Protein AF-A0A6N9HIJ4-F1 (afdb_monomer_lite)

Secondary structure (DSSP, 8-state):
----------PPPHHHHHHHHHHHHHHHHHHHHHHHHHHHHHHTT--HHHHHHHHTT-HHHHHHHHHHHHHH-TT-HHHHHHHHHHHHH-S--TT-HHHHHHHHHHHHHHTSSS---HHHHHHHHHSSSSTTTTTHHHHHHHHHHS-GGG--HHHHHHHHHHHHHHHSS------SS--HHHHHHHHHHHS-HHHHHHHHHHHHHHHHHHHHTT-

Foldseek 3Di:
DDDDDDPPPDDPPPVVVVVVVVVVVVVVVVLVVLVVVCLVCVVVPNLPSLVVCLVVLNLVSLQSQLQSCLVVPVVCLVSSVVSLVSSLVRPPPPPDSPVSVVVVLLCLLVVRSHPNDLVVSLVVQCPDPDRCVLNLLSNLCCLPPNDPVSPDLLSSLLSQLLCCLQPVHNDQRDDPPDGSVRSVVVSVVVDDPVSNVVSNVVSNVVNVVCVVVVD

Sequence (215 aa):
MSQNGGRSTKRPGILRIILEEVRDAFRRNRRANRLAKARDRLEVGDLAPMLELARLSVGEAWLALADYYAAQQPQNPALATQAYHSALQCHDWVERPARAYEEYDRRRFLGIGATQDMQALATEWKSGHLPGNRRETQLAWIHTCGPADLRDPKEAWWWIALAEARWGQCEDVALPSFSAAELREYLVRSVQDEDRLNLHDKAKAYAYAEFASGK

pLDDT: mean 81.92, std 13.63, range [38.16, 97.5]

Organism: NCBI:txid2692179

Radius of gyration: 23.53 Å; chains: 1; bounding box: 68×27×79 Å

Structure (mmCIF, N/CA/C/O backbone):
data_AF-A0A6N9HIJ4-F1
#
_entry.id   AF-A0A6N9HIJ4-F1
#
loop_
_atom_site.group_PDB
_atom_site.id
_atom_site.type_symbol
_atom_site.label_atom_id
_atom_site.label_alt_id
_atom_site.label_comp_id
_atom_site.label_asym_id
_atom_site.label_entity_id
_atom_site.label_seq_id
_atom_site.pdbx_PDB_ins_code
_atom_site.Cartn_x
_atom_site.Cartn_y
_atom_site.Cartn_z
_atom_site.occupancy
_atom_site.B_iso_or_equiv
_atom_site.auth_seq_id
_atom_site.auth_comp_id
_atom_site.auth_asym_id
_atom_site.auth_atom_id
_atom_site.pdbx_PDB_model_num
ATOM 1 N N . MET A 1 1 ? 44.664 7.758 53.009 1.00 39.44 1 MET A N 1
ATOM 2 C CA . MET A 1 1 ? 45.033 7.123 51.724 1.00 39.44 1 MET A CA 1
ATOM 3 C C . MET A 1 1 ? 43.853 6.284 51.253 1.00 39.44 1 MET A C 1
ATOM 5 O O . MET A 1 1 ? 43.166 5.710 52.085 1.00 39.44 1 MET A O 1
ATOM 9 N N . SER A 1 2 ? 43.576 6.361 49.954 1.00 39.41 2 SER A N 1
ATOM 10 C CA . SER A 1 2 ? 42.316 6.111 49.241 1.00 39.41 2 SER A CA 1
ATOM 11 C C . SER A 1 2 ? 41.477 4.881 49.609 1.00 39.41 2 SER A C 1
ATOM 13 O O . SER A 1 2 ? 41.943 3.750 49.528 1.00 39.41 2 SER A O 1
ATOM 15 N N . GLN A 1 3 ? 40.179 5.125 49.820 1.00 44.12 3 GLN A N 1
ATOM 16 C CA . GLN A 1 3 ? 39.107 4.242 49.360 1.00 44.12 3 GLN A CA 1
ATOM 17 C C . GLN A 1 3 ? 38.677 4.703 47.959 1.00 44.12 3 GLN A C 1
ATOM 19 O O . GLN A 1 3 ? 38.408 5.883 47.764 1.00 44.12 3 GLN A O 1
ATOM 24 N N . ASN A 1 4 ? 38.636 3.788 46.994 1.00 42.56 4 ASN A N 1
ATOM 25 C CA . ASN A 1 4 ? 37.829 3.844 45.768 1.00 42.56 4 ASN A CA 1
ATOM 26 C C . ASN A 1 4 ? 38.001 2.466 45.114 1.00 42.56 4 ASN A C 1
ATOM 28 O O . ASN A 1 4 ? 39.118 2.047 44.848 1.00 42.56 4 ASN A O 1
ATOM 32 N N . GLY A 1 5 ? 36.981 1.647 44.899 1.00 38.84 5 GLY A N 1
ATOM 33 C CA . GLY A 1 5 ? 35.614 1.984 44.522 1.00 38.84 5 GLY A CA 1
ATOM 34 C C . GLY A 1 5 ? 35.309 1.177 43.263 1.00 38.84 5 GLY A C 1
ATOM 35 O O . GLY A 1 5 ? 35.124 1.738 42.188 1.00 38.84 5 GLY A O 1
ATOM 36 N N . GLY A 1 6 ? 35.366 -0.154 43.378 1.00 38.16 6 GLY A N 1
ATOM 37 C CA . GLY A 1 6 ? 35.075 -1.066 42.278 1.00 38.16 6 GLY A CA 1
ATOM 38 C C . GLY A 1 6 ? 33.609 -0.942 41.877 1.00 38.16 6 GLY A C 1
ATOM 39 O O . GLY A 1 6 ? 32.723 -1.429 42.579 1.00 38.16 6 GLY A O 1
ATOM 40 N N . ARG A 1 7 ? 33.340 -0.285 40.745 1.00 44.34 7 ARG A N 1
ATOM 41 C CA . ARG A 1 7 ? 32.026 -0.317 40.096 1.00 44.34 7 ARG A CA 1
ATOM 42 C C . ARG A 1 7 ? 31.757 -1.742 39.613 1.00 44.34 7 ARG A C 1
ATOM 44 O O . ARG A 1 7 ? 32.187 -2.140 38.538 1.00 44.34 7 ARG A O 1
ATOM 51 N N . SER A 1 8 ? 31.031 -2.499 40.430 1.00 42.12 8 SER A N 1
ATOM 52 C CA . SER A 1 8 ? 30.411 -3.762 40.041 1.00 42.12 8 SER A CA 1
ATOM 53 C C . SER A 1 8 ? 29.330 -3.478 38.994 1.00 42.12 8 SER A C 1
ATOM 55 O O . SER A 1 8 ? 28.233 -3.018 39.312 1.00 42.12 8 SER A O 1
ATOM 57 N N . THR A 1 9 ? 29.641 -3.740 37.728 1.00 46.94 9 THR A N 1
ATOM 58 C CA . THR A 1 9 ? 28.660 -3.858 36.648 1.00 46.94 9 THR A CA 1
ATOM 59 C C . THR A 1 9 ? 27.883 -5.160 36.848 1.00 46.94 9 THR A C 1
ATOM 61 O O . THR A 1 9 ? 28.191 -6.202 36.273 1.00 46.94 9 THR A O 1
ATOM 64 N N . LYS A 1 10 ? 26.878 -5.127 37.732 1.00 51.41 10 LYS A N 1
ATOM 65 C CA . LYS A 1 10 ? 25.961 -6.255 37.935 1.00 51.41 10 LYS A CA 1
ATOM 66 C C . LYS A 1 10 ? 25.194 -6.515 36.637 1.00 51.41 10 LYS A C 1
ATOM 68 O O . LYS A 1 10 ? 24.238 -5.808 36.327 1.00 51.41 10 LYS A O 1
ATOM 73 N N . ARG A 1 11 ? 25.608 -7.545 35.891 1.00 52.38 11 ARG A N 1
ATOM 74 C CA . ARG A 1 11 ? 24.778 -8.163 34.850 1.00 52.38 11 ARG A CA 1
ATOM 75 C C . ARG A 1 11 ? 23.435 -8.548 35.490 1.00 52.38 11 ARG A C 1
ATOM 77 O O . ARG A 1 11 ? 23.457 -9.134 36.577 1.00 52.38 11 ARG A O 1
ATOM 84 N N . PRO A 1 12 ? 22.281 -8.208 34.892 1.00 57.22 12 PRO A N 1
ATOM 85 C CA . PRO A 1 12 ? 20.999 -8.655 35.418 1.00 57.22 12 PRO A CA 1
ATOM 86 C C . PRO A 1 12 ? 21.005 -10.187 35.460 1.00 57.22 12 PRO A C 1
ATOM 88 O O . PRO A 1 12 ? 21.300 -10.841 34.463 1.00 57.22 12 PRO A O 1
ATOM 91 N N . GLY A 1 13 ? 20.771 -10.760 36.644 1.00 70.25 13 GLY A N 1
ATOM 92 C CA . GLY A 1 13 ? 20.740 -12.211 36.815 1.00 70.25 13 GLY A CA 1
ATOM 93 C C . GLY A 1 13 ? 19.649 -12.829 35.942 1.00 70.25 13 GLY A C 1
ATOM 94 O O . GLY A 1 13 ? 18.600 -12.220 35.759 1.00 70.25 13 GLY A O 1
ATOM 95 N N . ILE A 1 14 ? 19.884 -14.039 35.432 1.00 73.44 14 ILE A N 1
ATOM 96 C CA . ILE A 1 14 ? 18.983 -14.786 34.528 1.00 73.44 14 ILE A CA 1
ATOM 97 C C . ILE A 1 14 ? 17.521 -14.790 35.020 1.00 73.44 14 ILE A C 1
ATOM 99 O O . ILE A 1 14 ? 16.600 -14.607 34.232 1.00 73.44 14 ILE A O 1
ATOM 103 N N . LEU A 1 15 ? 17.302 -14.879 36.335 1.00 70.00 15 LEU A N 1
ATOM 104 C CA . LEU A 1 15 ? 15.981 -14.771 36.971 1.00 70.00 15 LEU A CA 1
ATOM 105 C C . LEU A 1 15 ? 15.246 -13.451 36.682 1.00 70.00 15 LEU A C 1
ATOM 107 O O . LEU A 1 15 ? 14.030 -13.452 36.532 1.00 70.00 15 LEU A O 1
ATOM 111 N N . ARG A 1 16 ? 15.960 -12.324 36.594 1.00 74.31 16 ARG A N 1
ATOM 112 C CA . ARG A 1 16 ? 15.372 -11.018 36.270 1.00 74.31 16 ARG A CA 1
ATOM 113 C C . ARG A 1 16 ? 14.930 -10.950 34.807 1.00 74.31 16 ARG A C 1
ATOM 115 O O . ARG A 1 16 ? 13.853 -10.428 34.554 1.00 74.31 16 ARG A O 1
ATOM 122 N N . ILE A 1 17 ? 15.720 -11.511 33.890 1.00 75.50 17 ILE A N 1
ATOM 123 C CA . ILE A 1 17 ? 15.380 -11.589 32.460 1.00 75.50 17 ILE A CA 1
ATOM 124 C C . ILE A 1 17 ? 14.111 -12.433 32.280 1.00 75.50 17 ILE A C 1
ATOM 126 O O . ILE A 1 17 ? 13.139 -11.964 31.699 1.00 75.50 17 ILE A O 1
ATOM 130 N N . ILE A 1 18 ? 14.068 -13.622 32.892 1.00 74.44 18 ILE A N 1
ATOM 131 C CA . ILE A 1 18 ? 12.896 -14.512 32.839 1.00 74.44 18 ILE A CA 1
ATOM 132 C C . ILE A 1 18 ? 11.648 -13.831 33.428 1.00 74.44 18 ILE A C 1
ATOM 134 O O . ILE A 1 18 ? 10.557 -13.931 32.871 1.00 74.44 18 ILE A O 1
ATOM 138 N N . LEU A 1 19 ? 11.778 -13.108 34.547 1.00 77.06 19 LEU A N 1
ATOM 139 C CA . LEU A 1 19 ? 10.651 -12.392 35.158 1.00 77.06 19 LEU A CA 1
ATOM 140 C C . LEU A 1 19 ? 10.149 -11.214 34.309 1.00 77.06 19 LEU A C 1
ATOM 142 O O . LEU A 1 19 ? 8.947 -10.940 34.316 1.00 77.06 19 LEU A O 1
ATOM 146 N N . GLU A 1 20 ? 11.039 -10.512 33.604 1.00 73.75 20 GLU A N 1
ATOM 147 C CA . GLU A 1 20 ? 10.675 -9.455 32.652 1.00 73.75 20 GLU A CA 1
ATOM 148 C C . GLU A 1 20 ? 9.926 -10.058 31.445 1.00 73.75 20 GLU A C 1
ATOM 150 O O . GLU A 1 20 ?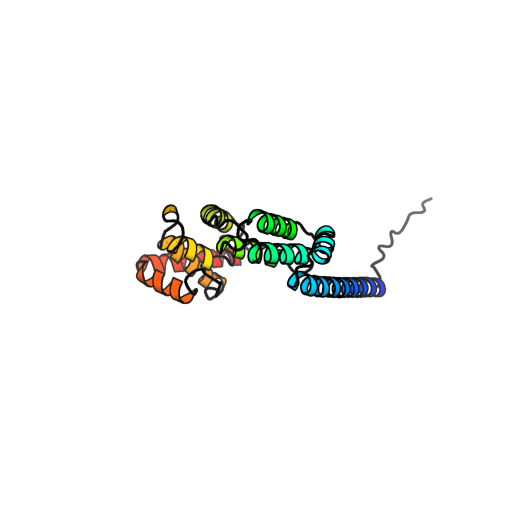 8.818 -9.613 31.139 1.00 73.75 20 GLU A O 1
ATOM 155 N N . GLU A 1 21 ? 10.418 -11.160 30.871 1.00 72.94 21 GLU A N 1
ATOM 156 C CA . GLU A 1 21 ? 9.766 -11.864 29.754 1.00 72.94 21 GLU A CA 1
ATOM 157 C C . GLU A 1 21 ? 8.376 -12.412 30.110 1.00 72.94 21 GLU A C 1
ATOM 159 O O . GLU A 1 21 ? 7.413 -12.212 29.365 1.00 72.94 21 GLU A O 1
ATOM 164 N N . VAL A 1 22 ? 8.233 -13.067 31.268 1.00 76.44 22 VAL A N 1
ATOM 165 C CA . VAL A 1 22 ? 6.940 -13.599 31.736 1.00 76.44 22 VAL A CA 1
ATOM 166 C C . VAL A 1 22 ? 5.941 -12.466 31.979 1.00 76.44 22 VAL A C 1
ATOM 168 O O . VAL A 1 22 ? 4.763 -12.578 31.627 1.00 76.44 22 VAL A O 1
ATOM 171 N N . ARG A 1 23 ? 6.397 -11.345 32.551 1.00 72.94 23 ARG A N 1
ATOM 172 C CA . ARG A 1 23 ? 5.555 -10.166 32.783 1.00 72.94 23 ARG A CA 1
ATOM 173 C C . ARG A 1 23 ? 5.084 -9.552 31.466 1.00 72.94 23 ARG A C 1
ATOM 175 O O . ARG A 1 23 ? 3.912 -9.180 31.363 1.00 72.94 23 ARG A O 1
ATOM 182 N N . ASP A 1 24 ? 5.953 -9.473 30.469 1.00 72.81 24 ASP A N 1
ATOM 183 C CA . ASP A 1 24 ? 5.610 -8.919 29.162 1.00 72.81 24 ASP A CA 1
ATOM 184 C C . ASP A 1 24 ? 4.709 -9.859 28.354 1.00 72.81 24 ASP A C 1
ATOM 186 O O . ASP A 1 24 ? 3.744 -9.405 27.737 1.00 72.81 24 ASP A O 1
ATOM 190 N N . ALA A 1 25 ? 4.915 -11.176 28.435 1.00 70.31 25 ALA A N 1
ATOM 191 C CA . ALA A 1 25 ? 3.990 -12.167 27.881 1.00 70.31 25 ALA A CA 1
ATOM 192 C C . ALA A 1 25 ? 2.591 -12.066 28.516 1.00 70.31 25 ALA A C 1
ATOM 194 O O . ALA A 1 25 ? 1.580 -12.036 27.811 1.00 70.31 25 ALA A O 1
ATOM 195 N N . PHE A 1 26 ? 2.513 -11.928 29.842 1.00 71.75 26 PHE A N 1
ATOM 196 C CA . PHE A 1 26 ? 1.237 -11.768 30.539 1.00 71.75 26 PHE A CA 1
ATOM 197 C C . PHE A 1 26 ? 0.519 -10.465 30.151 1.00 71.75 26 PHE A C 1
ATOM 199 O O . PHE A 1 26 ? -0.694 -10.460 29.925 1.00 71.75 26 PHE A O 1
ATOM 206 N N . ARG A 1 27 ? 1.260 -9.356 30.020 1.00 74.62 27 ARG A N 1
ATOM 207 C CA . ARG A 1 27 ? 0.723 -8.072 29.535 1.00 74.62 27 ARG A CA 1
ATOM 208 C C . ARG A 1 27 ? 0.186 -8.182 28.108 1.00 74.62 27 ARG A C 1
ATOM 210 O O . ARG A 1 27 ? -0.922 -7.704 27.863 1.00 74.62 27 ARG A O 1
ATOM 217 N N . ARG A 1 28 ? 0.917 -8.847 27.204 1.00 71.75 28 ARG A N 1
ATOM 218 C CA . ARG A 1 28 ? 0.476 -9.113 25.823 1.00 71.75 28 ARG A CA 1
ATOM 219 C C . ARG A 1 28 ? -0.826 -9.912 25.793 1.00 71.75 28 ARG A C 1
ATOM 221 O O . ARG A 1 28 ? -1.800 -9.448 25.207 1.00 71.75 28 ARG A O 1
ATOM 228 N N . ASN A 1 29 ? -0.898 -11.026 26.522 1.00 75.94 29 ASN A N 1
ATOM 229 C CA . ASN A 1 29 ? -2.110 -11.852 26.591 1.00 75.94 29 ASN A CA 1
ATOM 230 C C . ASN A 1 29 ? -3.313 -11.097 27.169 1.00 75.94 29 ASN A C 1
ATOM 232 O O . ASN A 1 29 ? -4.429 -11.193 26.656 1.00 75.94 29 ASN A O 1
ATOM 236 N N . ARG A 1 30 ? -3.109 -10.297 28.223 1.00 81.12 30 ARG A N 1
ATOM 237 C CA . ARG A 1 30 ? -4.190 -9.487 28.799 1.00 81.12 30 ARG A CA 1
ATOM 238 C C . ARG A 1 30 ? -4.695 -8.429 27.817 1.00 81.12 30 ARG A C 1
ATOM 240 O O . ARG A 1 30 ? -5.901 -8.197 27.757 1.00 81.12 30 ARG A O 1
ATOM 247 N N . ARG A 1 31 ? -3.798 -7.792 27.059 1.00 77.38 31 ARG A N 1
ATOM 248 C CA . ARG A 1 31 ? -4.151 -6.807 26.027 1.00 77.38 31 ARG A CA 1
ATOM 249 C C . ARG A 1 31 ? -4.921 -7.453 24.875 1.00 77.38 31 ARG A C 1
ATOM 251 O O . ARG A 1 31 ? -5.989 -6.951 24.541 1.00 77.38 31 ARG A O 1
ATOM 258 N N . ALA A 1 32 ? -4.453 -8.591 24.363 1.00 77.50 32 ALA A N 1
ATOM 259 C CA . ALA A 1 32 ? -5.130 -9.346 23.307 1.00 77.50 32 ALA A CA 1
ATOM 260 C C . ALA A 1 32 ? -6.564 -9.736 23.708 1.00 77.50 32 ALA A C 1
ATOM 262 O O . ALA A 1 32 ? -7.509 -9.486 22.965 1.00 77.50 32 ALA A O 1
ATOM 263 N N . ASN A 1 33 ? -6.754 -10.234 24.935 1.00 83.88 33 ASN A N 1
ATOM 264 C CA . ASN A 1 33 ? -8.085 -10.570 25.451 1.00 83.88 33 ASN A CA 1
ATOM 265 C C . ASN A 1 33 ? -9.011 -9.352 25.593 1.00 83.88 33 ASN A C 1
ATOM 267 O O . ASN A 1 33 ? -10.216 -9.466 25.370 1.00 83.88 33 ASN A O 1
ATOM 271 N N . ARG A 1 34 ? -8.480 -8.184 25.987 1.00 86.06 34 ARG A N 1
ATOM 272 C CA . ARG A 1 34 ? -9.272 -6.942 26.037 1.00 86.06 34 ARG A CA 1
ATOM 273 C C . ARG A 1 34 ? -9.674 -6.484 24.637 1.00 86.06 34 ARG A C 1
ATOM 275 O O . ARG A 1 34 ? -10.816 -6.075 24.462 1.00 86.06 34 ARG A O 1
ATOM 282 N N . LEU A 1 35 ? -8.762 -6.571 23.670 1.00 84.56 35 LEU A N 1
ATOM 283 C CA . LEU A 1 35 ? -9.034 -6.193 22.287 1.00 84.56 35 LEU A CA 1
ATOM 284 C C . LEU A 1 35 ? -10.077 -7.110 21.643 1.00 84.56 35 LEU A C 1
ATOM 286 O O . LEU A 1 35 ? -11.005 -6.603 21.026 1.00 84.56 35 LEU A O 1
ATOM 290 N N . ALA A 1 36 ? -9.970 -8.428 21.833 1.00 85.31 36 ALA A N 1
ATOM 291 C CA . ALA A 1 36 ? -10.948 -9.388 21.319 1.00 85.31 36 ALA A CA 1
ATOM 292 C C . ALA A 1 36 ? -12.366 -9.056 21.812 1.00 85.31 36 ALA A C 1
ATOM 294 O O . ALA A 1 36 ? -13.260 -8.822 21.010 1.00 85.31 36 ALA A O 1
ATOM 295 N N . LYS A 1 37 ? -12.539 -8.866 23.126 1.00 89.12 37 LYS A N 1
ATOM 296 C CA . LYS A 1 37 ? -13.837 -8.469 23.701 1.00 89.12 37 LYS A CA 1
ATOM 297 C C . LYS A 1 37 ? -14.344 -7.120 23.191 1.00 89.12 37 LYS A C 1
ATOM 299 O O . LYS A 1 37 ? -15.550 -6.915 23.090 1.00 89.12 37 LYS A O 1
ATOM 304 N N . ALA A 1 38 ? -13.440 -6.173 22.939 1.00 89.19 38 ALA A N 1
ATOM 305 C CA . ALA A 1 38 ? -13.812 -4.887 22.365 1.00 89.19 38 ALA A CA 1
ATOM 306 C C . ALA A 1 38 ? -14.259 -5.029 20.901 1.00 89.19 38 ALA A C 1
ATOM 308 O O . ALA A 1 38 ? -15.158 -4.302 20.494 1.00 89.19 38 ALA A O 1
ATOM 309 N N . ARG A 1 39 ? -13.681 -5.962 20.129 1.00 88.12 39 ARG A N 1
ATOM 310 C CA . ARG A 1 39 ? -14.107 -6.260 18.750 1.00 88.12 39 ARG A CA 1
ATOM 311 C C . ARG A 1 39 ? -15.508 -6.854 18.714 1.00 88.12 39 ARG A C 1
ATOM 313 O O . ARG A 1 39 ? -16.337 -6.322 17.990 1.00 88.12 39 ARG A O 1
ATOM 320 N N . ASP A 1 40 ? -15.800 -7.833 19.569 1.00 90.19 40 ASP A N 1
ATOM 321 C CA . ASP A 1 40 ? -17.144 -8.429 19.660 1.00 90.19 40 ASP A CA 1
ATOM 322 C C . ASP A 1 40 ? -18.220 -7.359 19.928 1.00 90.19 40 ASP A C 1
ATOM 324 O O . ASP A 1 40 ? -19.332 -7.403 19.408 1.00 90.19 40 ASP A O 1
ATOM 328 N N . ARG A 1 41 ? -17.881 -6.351 20.742 1.00 91.50 41 ARG A N 1
ATOM 329 C CA . ARG A 1 41 ? -18.766 -5.217 21.037 1.00 91.50 41 ARG A CA 1
ATOM 330 C C . ARG A 1 41 ? -18.862 -4.213 19.892 1.00 91.50 41 ARG A C 1
ATOM 332 O O . ARG A 1 41 ? -19.939 -3.674 19.649 1.00 91.50 41 ARG A O 1
ATOM 339 N N . LEU A 1 42 ? -17.767 -4.000 19.169 1.00 89.81 42 LEU A N 1
ATOM 340 C CA . LEU A 1 42 ? -17.735 -3.143 17.988 1.00 89.81 42 LEU A CA 1
ATOM 341 C C . LEU A 1 42 ? -18.643 -3.686 16.872 1.00 89.81 42 LEU A C 1
ATOM 343 O O . LEU A 1 42 ? -19.319 -2.899 16.217 1.00 89.81 42 LEU A O 1
ATOM 347 N N . GLU A 1 43 ? -18.715 -5.010 16.696 1.00 86.25 43 GLU A N 1
ATOM 348 C CA . GLU A 1 43 ? -19.588 -5.663 15.702 1.00 86.25 43 GLU A CA 1
ATOM 349 C C . GLU A 1 43 ? -21.078 -5.378 15.929 1.00 86.25 43 GLU A C 1
ATOM 351 O O . GLU A 1 43 ? -21.838 -5.245 14.972 1.00 86.25 43 GLU A O 1
ATOM 356 N N . VAL A 1 44 ? -21.492 -5.219 17.187 1.00 89.94 44 VAL A N 1
ATOM 357 C CA . VAL A 1 44 ? -22.869 -4.848 17.557 1.00 89.94 44 VAL A CA 1
ATOM 358 C C . VAL A 1 44 ? -23.059 -3.334 17.730 1.00 89.94 44 VAL A C 1
ATOM 360 O O . VAL A 1 44 ? -24.105 -2.892 18.201 1.00 89.94 44 VAL A O 1
ATOM 363 N N . GLY A 1 45 ? -22.059 -2.529 17.352 1.00 87.00 45 GLY A N 1
ATOM 364 C CA . GLY A 1 45 ? -22.113 -1.064 17.361 1.00 87.00 45 GLY A CA 1
ATOM 365 C C . GLY A 1 45 ? -21.749 -0.389 18.690 1.00 87.00 45 GLY A C 1
ATOM 366 O O . GLY A 1 45 ? -21.855 0.833 18.790 1.00 87.00 45 GLY A O 1
ATOM 367 N N . ASP A 1 46 ? -21.294 -1.126 19.710 1.00 92.12 46 ASP A N 1
ATOM 368 C CA . ASP A 1 46 ? -20.763 -0.538 20.950 1.00 92.12 46 ASP A CA 1
ATOM 369 C C . ASP A 1 46 ? -19.284 -0.154 20.767 1.00 92.12 46 ASP A C 1
ATOM 371 O O . ASP A 1 46 ? -18.366 -0.953 20.965 1.00 92.12 46 ASP A O 1
ATOM 375 N N . LEU A 1 47 ? -19.052 1.107 20.390 1.00 92.31 47 LEU A N 1
ATOM 376 C CA . LEU A 1 47 ? -17.707 1.649 20.168 1.00 92.31 47 LEU A CA 1
ATOM 377 C C . LEU A 1 47 ? -16.938 1.955 21.461 1.00 92.31 47 LEU A C 1
ATOM 379 O O . LEU A 1 47 ? -15.715 2.115 21.413 1.00 92.31 47 LEU A O 1
ATOM 383 N N . ALA A 1 48 ? -17.614 2.097 22.606 1.00 92.50 48 ALA A N 1
ATOM 384 C CA . ALA A 1 48 ? -17.001 2.653 23.814 1.00 92.50 48 ALA A CA 1
ATOM 385 C C . ALA A 1 48 ? -15.771 1.857 24.308 1.00 92.50 48 ALA A C 1
ATOM 387 O O . ALA A 1 48 ? -14.742 2.482 24.588 1.00 92.50 48 ALA A O 1
ATOM 388 N N . PRO A 1 49 ? -15.794 0.508 24.344 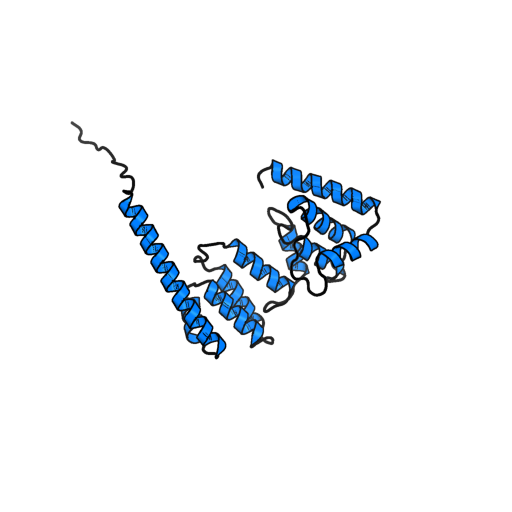1.00 91.19 49 PRO A N 1
ATOM 389 C CA . PRO A 1 49 ? -14.631 -0.296 24.718 1.00 91.19 49 PRO A CA 1
ATOM 390 C C . PRO A 1 49 ? -13.448 -0.112 23.766 1.00 91.19 49 PRO A C 1
ATOM 392 O O . PRO A 1 49 ? -12.296 -0.091 24.201 1.00 91.19 49 PRO A O 1
ATOM 395 N N . MET A 1 50 ? -13.718 0.030 22.465 1.00 90.75 50 MET A N 1
ATOM 396 C CA . MET A 1 50 ? -12.667 0.203 21.466 1.00 90.75 50 MET A CA 1
ATOM 397 C C . MET A 1 50 ? -12.041 1.598 21.563 1.00 90.75 50 MET A C 1
ATOM 399 O O . MET A 1 50 ? -10.820 1.728 21.528 1.00 90.75 50 MET A O 1
ATOM 403 N N . LEU A 1 51 ? -12.860 2.632 21.784 1.00 90.88 51 LEU A N 1
ATOM 404 C CA . LEU A 1 51 ? -12.398 3.998 22.045 1.00 90.88 51 LEU A CA 1
ATOM 405 C C . LEU A 1 51 ? -11.560 4.096 23.326 1.00 90.88 51 LEU A C 1
ATOM 407 O O . LEU A 1 51 ? -10.582 4.841 23.357 1.00 90.88 51 LEU A O 1
ATOM 411 N N . GLU A 1 52 ? -11.904 3.347 24.377 1.00 91.12 52 GLU A N 1
ATOM 412 C CA . GLU A 1 52 ? -11.098 3.289 25.601 1.00 91.12 52 GLU A CA 1
ATOM 413 C C . GLU A 1 52 ? -9.702 2.720 25.317 1.00 91.12 52 GLU A C 1
ATOM 415 O O . GLU A 1 52 ? -8.699 3.322 25.702 1.00 91.12 52 GLU A O 1
ATOM 420 N N . LEU A 1 53 ? -9.621 1.596 24.598 1.00 87.38 53 LEU A N 1
ATOM 421 C CA . LEU A 1 53 ? -8.341 0.997 24.214 1.00 87.38 53 LEU A CA 1
ATOM 422 C C . LEU A 1 53 ? -7.531 1.925 23.302 1.00 87.38 53 LEU A C 1
ATOM 424 O O . LEU A 1 53 ? -6.337 2.117 23.522 1.00 87.38 53 LEU A O 1
ATOM 428 N N . ALA A 1 54 ? -8.182 2.553 22.328 1.00 86.00 54 ALA A N 1
ATOM 429 C CA . ALA A 1 54 ? -7.561 3.509 21.421 1.00 86.00 54 ALA A CA 1
ATOM 430 C C . ALA A 1 54 ? -6.957 4.712 22.174 1.00 86.00 54 ALA A C 1
ATOM 432 O O . ALA A 1 54 ? -5.807 5.086 21.940 1.00 86.00 54 ALA A O 1
ATOM 433 N N . ARG A 1 55 ? -7.668 5.269 23.165 1.00 86.81 55 ARG A N 1
ATOM 434 C CA . ARG A 1 55 ? -7.152 6.348 24.035 1.00 86.81 55 ARG A CA 1
ATOM 435 C C . ARG A 1 55 ? -5.942 5.931 24.868 1.00 86.81 55 ARG A C 1
ATOM 437 O O . ARG A 1 55 ? -5.106 6.771 25.183 1.00 86.81 55 ARG A O 1
ATOM 444 N N . LEU A 1 56 ? -5.809 4.643 25.180 1.00 84.19 56 LEU A N 1
ATOM 445 C CA . LEU A 1 56 ? -4.611 4.073 25.804 1.00 84.19 56 LEU A CA 1
ATOM 446 C C . LEU A 1 56 ? -3.473 3.829 24.795 1.00 84.19 56 LEU A C 1
ATOM 448 O O . LEU A 1 56 ? -2.515 3.131 25.115 1.00 84.19 56 LEU A O 1
ATOM 452 N N . SER A 1 57 ? -3.567 4.425 23.602 1.00 75.69 57 SER A N 1
ATOM 453 C CA . SER A 1 57 ? -2.612 4.302 22.497 1.00 75.69 57 SER A CA 1
ATOM 454 C C . SER A 1 57 ? -2.438 2.868 22.003 1.00 75.69 57 SER A C 1
ATOM 456 O O . SER A 1 57 ? -1.340 2.493 21.607 1.00 75.69 57 SER A O 1
ATOM 458 N N . VAL A 1 58 ? -3.523 2.080 22.013 1.00 79.69 58 VAL A N 1
ATOM 459 C CA . VAL A 1 58 ? -3.554 0.748 21.400 1.00 79.69 58 VAL A CA 1
ATOM 460 C C . VAL A 1 58 ? -3.756 0.867 19.899 1.00 79.69 58 VAL A C 1
ATOM 462 O O . VAL A 1 58 ? -4.875 1.084 19.436 1.00 79.69 58 VAL A O 1
ATOM 465 N N . GLY A 1 59 ? -2.674 0.693 19.135 1.00 76.38 59 GLY A N 1
ATOM 466 C CA . GLY A 1 59 ? -2.691 0.840 17.677 1.00 76.38 59 GLY A CA 1
ATOM 467 C C . GLY A 1 59 ? -3.713 -0.065 16.980 1.00 76.38 59 GLY A C 1
ATOM 468 O O . GLY A 1 59 ? -4.468 0.391 16.127 1.00 76.38 59 GLY A O 1
ATOM 469 N N . GLU A 1 60 ? -3.831 -1.323 17.416 1.00 78.81 60 GLU A N 1
ATOM 470 C CA . GLU A 1 60 ? -4.817 -2.273 16.874 1.00 78.81 60 GLU A CA 1
ATOM 471 C C . GLU A 1 60 ? -6.275 -1.864 17.147 1.00 78.81 60 GLU A C 1
ATOM 473 O O . GLU A 1 60 ? -7.170 -2.238 16.389 1.00 78.81 60 GLU A O 1
ATOM 478 N N . ALA A 1 61 ? -6.525 -1.091 18.208 1.00 85.00 61 ALA A N 1
ATOM 479 C CA . ALA A 1 61 ? -7.851 -0.561 18.511 1.00 85.00 61 ALA A CA 1
ATOM 480 C C . ALA A 1 61 ? -8.183 0.635 17.612 1.00 85.00 61 ALA A C 1
ATOM 482 O O . ALA A 1 61 ? -9.292 0.711 17.086 1.00 85.00 61 ALA A O 1
ATOM 483 N N . TRP A 1 62 ? -7.215 1.527 17.372 1.00 85.31 62 TRP A N 1
ATOM 484 C CA . TRP A 1 62 ? -7.359 2.590 16.373 1.00 85.31 62 TRP A CA 1
ATOM 485 C C . TRP A 1 62 ? -7.586 2.033 14.968 1.00 85.31 62 TRP A C 1
ATOM 487 O O . TRP A 1 62 ? -8.456 2.533 14.260 1.00 85.31 62 TRP A O 1
ATOM 497 N N . LEU A 1 63 ? -6.875 0.966 14.595 1.00 79.94 63 LEU A N 1
ATOM 498 C CA . LEU A 1 63 ? -7.076 0.285 13.317 1.00 79.94 63 LEU A CA 1
ATOM 499 C C . LEU A 1 63 ? -8.494 -0.298 13.207 1.00 79.94 63 LEU A C 1
ATOM 501 O O . LEU A 1 63 ? -9.181 -0.059 12.221 1.00 79.94 63 LEU A O 1
ATOM 505 N N . ALA A 1 64 ? -8.968 -0.997 14.242 1.00 83.88 64 ALA A N 1
ATOM 506 C CA . ALA A 1 64 ? -10.324 -1.545 14.254 1.00 83.88 64 ALA A CA 1
ATOM 507 C C . ALA A 1 64 ? -11.408 -0.450 14.180 1.00 83.88 64 ALA A C 1
ATOM 509 O O . ALA A 1 64 ? -12.413 -0.626 13.494 1.00 83.88 64 ALA A O 1
ATOM 510 N N . LEU A 1 65 ? -11.204 0.693 14.846 1.00 87.12 65 LEU A N 1
ATOM 511 C CA . LEU A 1 65 ? -12.099 1.851 14.732 1.00 87.12 65 LEU A CA 1
ATOM 512 C C . LEU A 1 65 ? -12.098 2.436 13.324 1.00 87.12 65 LEU A C 1
ATOM 514 O O . LEU A 1 65 ? -13.160 2.760 12.803 1.00 87.12 65 LEU A O 1
ATOM 518 N N . ALA A 1 66 ? -10.924 2.566 12.711 1.00 82.56 66 ALA A N 1
ATOM 519 C CA . ALA A 1 66 ? -10.801 3.068 11.354 1.00 82.56 66 ALA A CA 1
ATOM 520 C C . ALA A 1 66 ? -11.568 2.179 10.361 1.00 82.56 66 ALA A C 1
ATOM 522 O O . ALA A 1 66 ? -12.320 2.690 9.533 1.00 82.56 66 ALA A O 1
ATOM 523 N N . ASP A 1 67 ? -11.464 0.858 10.521 1.00 81.81 67 ASP A N 1
ATOM 524 C CA . ASP A 1 67 ? -12.183 -0.133 9.714 1.00 81.81 67 ASP A CA 1
ATOM 525 C C . ASP A 1 67 ? -13.696 -0.040 9.905 1.00 81.81 67 ASP A C 1
ATOM 527 O O . ASP A 1 67 ? -14.451 -0.041 8.931 1.00 81.81 67 ASP A O 1
ATOM 531 N N . TYR A 1 68 ? -14.139 0.108 11.154 1.00 87.50 68 TYR A N 1
ATOM 532 C CA . TYR A 1 68 ? -15.545 0.327 11.467 1.00 87.50 68 TYR A CA 1
ATOM 533 C C . TYR A 1 68 ? -16.074 1.615 10.827 1.00 87.50 68 TYR A C 1
ATOM 535 O O . TYR A 1 68 ? -17.128 1.593 10.195 1.00 87.50 68 TYR A O 1
ATOM 543 N N . TYR A 1 69 ? -15.349 2.733 10.940 1.00 87.25 69 TYR A N 1
ATOM 544 C CA . TYR A 1 69 ? -15.762 4.001 10.334 1.00 87.25 69 TYR A CA 1
ATOM 545 C C . TYR A 1 69 ? -15.792 3.924 8.808 1.00 87.25 69 TYR A C 1
ATOM 547 O O . TYR A 1 69 ? -16.739 4.420 8.205 1.00 87.25 69 TYR A O 1
ATOM 555 N N . ALA A 1 70 ? -14.816 3.262 8.186 1.00 80.31 70 ALA A N 1
ATOM 556 C CA . ALA A 1 70 ? -14.791 3.066 6.740 1.00 80.31 70 ALA A CA 1
ATOM 557 C C . ALA A 1 70 ? -16.002 2.254 6.246 1.00 80.31 70 ALA A C 1
ATOM 559 O O . ALA A 1 70 ? -16.577 2.585 5.211 1.00 80.31 70 ALA A O 1
ATOM 560 N N . ALA A 1 71 ? -16.405 1.219 6.990 1.00 82.44 71 ALA A N 1
ATOM 561 C CA . ALA A 1 71 ? -17.530 0.358 6.627 1.00 82.44 71 ALA A CA 1
ATOM 562 C C . ALA A 1 71 ? -18.901 0.991 6.922 1.00 82.44 71 ALA A C 1
ATOM 564 O O . ALA A 1 71 ? -19.815 0.893 6.108 1.00 82.44 71 ALA A O 1
ATOM 565 N N . GLN A 1 72 ? -19.058 1.628 8.085 1.00 85.31 72 GLN A N 1
ATOM 566 C CA . GLN A 1 72 ? -20.355 2.110 8.579 1.00 85.31 72 GLN A CA 1
ATOM 567 C C . GLN A 1 72 ? -20.631 3.581 8.242 1.00 85.31 72 GLN A C 1
ATOM 569 O O . GLN A 1 72 ? -21.778 4.022 8.292 1.00 85.31 72 GLN A O 1
ATOM 574 N N . GLN A 1 73 ? -19.595 4.365 7.930 1.00 80.12 73 GLN A N 1
ATOM 575 C CA . GLN A 1 73 ? -19.706 5.793 7.616 1.00 80.12 73 GLN A CA 1
ATOM 576 C C . GLN A 1 73 ? -18.908 6.160 6.351 1.00 80.12 73 GLN A C 1
ATOM 578 O O . GLN A 1 73 ? -18.059 7.054 6.401 1.00 80.12 73 GLN A O 1
ATOM 583 N N . PRO A 1 74 ? -19.176 5.519 5.196 1.00 74.50 74 PRO A N 1
ATOM 584 C CA . PRO A 1 74 ? -18.432 5.769 3.956 1.00 74.50 74 PRO A CA 1
ATOM 585 C C . PRO A 1 74 ? -18.497 7.234 3.486 1.00 74.50 74 PRO A C 1
ATOM 587 O O . PRO A 1 74 ? -17.579 7.723 2.836 1.00 74.50 74 PRO A O 1
ATOM 590 N N . GLN A 1 75 ? -19.549 7.966 3.858 1.00 73.31 75 GLN A N 1
ATOM 591 C CA . GLN A 1 75 ? -19.720 9.397 3.596 1.00 73.31 75 GLN A CA 1
ATOM 592 C C . GLN A 1 75 ? -18.797 10.306 4.427 1.00 73.31 75 GLN A C 1
ATOM 594 O O . GLN A 1 75 ? -18.724 11.503 4.160 1.00 73.31 75 GLN A O 1
ATOM 599 N N . ASN A 1 76 ? -18.115 9.768 5.444 1.00 77.19 76 ASN A N 1
ATOM 600 C CA . ASN A 1 76 ? -17.203 10.513 6.307 1.00 77.19 76 ASN A CA 1
ATOM 601 C C . ASN A 1 76 ? -15.811 9.849 6.367 1.00 77.19 76 ASN A C 1
ATOM 603 O O . ASN A 1 76 ? -15.399 9.339 7.415 1.00 77.19 76 ASN A O 1
ATOM 607 N N . PRO A 1 77 ? -15.046 9.881 5.259 1.00 72.94 77 PRO A N 1
ATOM 608 C CA . PRO A 1 77 ? -13.717 9.268 5.197 1.00 72.94 77 PRO A CA 1
ATOM 609 C C . PRO A 1 77 ? -12.711 9.920 6.158 1.00 72.94 77 PRO A C 1
ATOM 611 O O . PRO A 1 77 ? -11.707 9.303 6.512 1.00 72.94 77 PRO A O 1
ATOM 614 N N . ALA A 1 78 ? -12.978 11.147 6.619 1.00 77.50 78 ALA A N 1
ATOM 615 C CA . ALA A 1 78 ? -12.102 11.866 7.537 1.00 77.50 78 ALA A CA 1
ATOM 616 C C . ALA A 1 78 ? -11.953 11.154 8.893 1.00 77.50 78 ALA A C 1
ATOM 618 O O . ALA A 1 78 ? -10.849 11.116 9.433 1.00 77.50 78 ALA A O 1
ATOM 619 N N . LEU A 1 79 ? -13.022 10.543 9.423 1.00 83.50 79 LEU A N 1
ATOM 620 C CA . LEU A 1 79 ? -12.967 9.813 10.699 1.00 83.50 79 LEU A CA 1
ATOM 621 C C . LEU A 1 79 ? -12.110 8.549 10.604 1.00 83.50 79 LEU A C 1
ATOM 623 O O . LEU A 1 79 ? -11.282 8.295 11.480 1.00 83.50 79 LEU A O 1
ATOM 627 N N . ALA A 1 80 ? -12.282 7.781 9.528 1.00 82.06 80 ALA A N 1
ATOM 628 C CA . ALA A 1 80 ? -11.454 6.613 9.254 1.00 82.0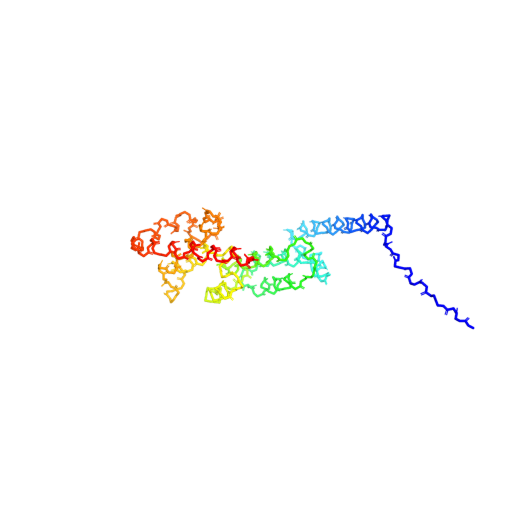6 80 ALA A CA 1
ATOM 629 C C . ALA A 1 80 ? -9.985 7.022 9.061 1.00 82.06 80 ALA A C 1
ATOM 631 O O . ALA A 1 80 ? -9.098 6.467 9.707 1.00 82.06 80 ALA A O 1
ATOM 632 N N . THR A 1 81 ? -9.734 8.076 8.279 1.00 76.56 81 THR A N 1
ATOM 633 C CA . THR A 1 81 ? -8.389 8.623 8.039 1.00 76.56 81 THR A CA 1
ATOM 634 C C . THR A 1 81 ? -7.709 9.076 9.336 1.00 76.56 81 THR A C 1
ATOM 636 O O . THR A 1 81 ? -6.559 8.718 9.592 1.00 76.56 81 THR A O 1
ATOM 639 N N . GLN A 1 82 ? -8.413 9.821 10.194 1.00 83.69 82 GLN A N 1
ATOM 640 C CA . GLN A 1 82 ? -7.886 10.255 11.490 1.00 83.69 82 GLN A CA 1
ATOM 641 C C . GLN A 1 82 ? -7.534 9.057 12.379 1.00 83.69 82 GLN A C 1
ATOM 643 O O . GLN A 1 82 ? -6.455 9.032 12.973 1.00 83.69 82 GLN A O 1
ATOM 648 N N . ALA A 1 83 ? -8.416 8.058 12.449 1.00 83.19 83 ALA A N 1
ATOM 649 C CA . ALA A 1 83 ? -8.176 6.848 13.223 1.00 83.19 83 ALA A CA 1
ATOM 650 C C . ALA A 1 83 ? -6.959 6.065 12.698 1.00 83.19 83 ALA A C 1
ATOM 652 O O . ALA A 1 83 ? -6.139 5.631 13.506 1.00 83.19 83 ALA A O 1
ATOM 653 N N . TYR A 1 84 ? -6.761 5.967 11.377 1.00 77.19 84 TYR A N 1
ATOM 654 C CA . TYR A 1 84 ? -5.542 5.380 10.805 1.00 77.19 84 TYR A CA 1
ATOM 655 C C . TYR A 1 84 ? -4.279 6.153 11.190 1.00 77.19 84 TYR A C 1
ATOM 657 O O . TYR A 1 84 ? -3.297 5.547 11.618 1.00 77.19 84 TYR A O 1
ATOM 665 N N . HIS A 1 85 ? -4.298 7.486 11.104 1.00 77.19 85 HIS A N 1
ATOM 666 C CA . HIS A 1 85 ? -3.161 8.302 11.535 1.00 77.19 85 HIS A CA 1
ATOM 667 C C . HIS A 1 85 ? -2.839 8.104 13.019 1.00 77.19 85 HIS A C 1
ATOM 669 O O . HIS A 1 85 ? -1.673 7.950 13.379 1.00 77.19 85 HIS A O 1
ATOM 675 N N . SER A 1 86 ? -3.858 8.056 13.880 1.00 83.06 86 SER A N 1
ATOM 676 C CA . SER A 1 86 ? -3.668 7.758 15.302 1.00 83.06 86 SER A CA 1
ATOM 677 C C . SER A 1 86 ? -3.116 6.348 15.523 1.00 83.06 86 SER A C 1
ATOM 679 O O . SER A 1 86 ? -2.253 6.164 16.380 1.00 83.06 86 SER A O 1
ATOM 681 N N . ALA A 1 87 ? -3.534 5.369 14.713 1.00 77.88 87 ALA A N 1
ATOM 682 C CA . ALA A 1 87 ? -2.980 4.020 14.735 1.00 77.88 87 ALA A CA 1
ATOM 683 C C . ALA A 1 87 ? -1.464 4.051 14.472 1.00 77.88 87 ALA A C 1
ATOM 685 O O . ALA A 1 87 ? -0.702 3.514 15.272 1.00 77.88 87 ALA A O 1
ATOM 686 N N . LEU A 1 88 ? -1.009 4.754 13.428 1.00 72.81 88 LEU A N 1
ATOM 687 C CA . LEU A 1 88 ? 0.415 4.879 13.071 1.00 72.81 88 LEU A CA 1
ATOM 688 C C . LEU A 1 88 ? 1.269 5.575 14.143 1.00 72.81 88 LEU A C 1
ATOM 690 O O . LEU A 1 88 ? 2.463 5.302 14.252 1.00 72.81 88 LEU A O 1
ATOM 694 N N . GLN A 1 89 ? 0.669 6.468 14.932 1.00 76.06 89 GLN A N 1
ATOM 695 C CA . GLN A 1 89 ? 1.354 7.202 16.002 1.00 76.06 89 GLN A CA 1
ATOM 696 C C . GLN A 1 89 ? 1.503 6.400 17.302 1.00 76.06 89 GLN A C 1
ATOM 698 O O . GLN A 1 89 ? 2.266 6.796 18.183 1.00 76.06 89 GLN A O 1
ATOM 703 N N . CYS A 1 90 ? 0.791 5.281 17.453 1.00 72.81 90 CYS A N 1
ATOM 704 C CA . CYS A 1 90 ? 0.898 4.454 18.650 1.00 72.81 90 CYS A CA 1
ATOM 705 C C . CYS A 1 90 ? 2.273 3.770 18.714 1.00 72.81 90 CYS A C 1
ATOM 707 O O . CYS A 1 90 ? 2.795 3.303 17.711 1.00 72.81 90 CYS A O 1
ATOM 709 N N . HIS A 1 91 ? 2.874 3.676 19.902 1.00 57.44 91 HIS A N 1
ATOM 710 C CA . HIS A 1 91 ? 4.193 3.046 20.087 1.00 57.44 91 HIS A CA 1
ATOM 711 C C . HIS A 1 91 ? 4.117 1.549 20.410 1.00 57.44 91 HIS A C 1
ATOM 713 O O . HIS A 1 91 ? 5.140 0.883 20.549 1.00 57.44 91 HIS A O 1
ATOM 719 N N . ASP A 1 92 ? 2.908 1.010 20.560 1.00 65.44 92 ASP A N 1
ATOM 720 C CA . ASP A 1 92 ? 2.674 -0.319 21.110 1.00 65.44 92 ASP A CA 1
ATOM 721 C C . ASP A 1 92 ? 2.469 -1.415 20.049 1.00 65.44 92 ASP A C 1
ATOM 723 O O . ASP A 1 92 ? 2.053 -2.535 20.375 1.00 65.44 92 ASP A O 1
ATOM 727 N N . TRP A 1 93 ? 2.852 -1.121 18.803 1.00 60.28 93 TRP A N 1
ATOM 728 C CA . TRP A 1 93 ? 3.078 -2.083 17.719 1.00 60.28 93 TRP A CA 1
ATOM 729 C C . TRP A 1 93 ? 4.362 -2.867 17.971 1.00 60.28 93 TRP A C 1
ATOM 731 O O . TRP A 1 93 ? 5.319 -2.827 17.200 1.00 60.28 93 TRP A O 1
ATOM 741 N N . VAL A 1 94 ? 4.383 -3.581 19.091 1.00 44.25 94 VAL A N 1
ATOM 742 C CA . VAL A 1 94 ? 5.546 -4.321 19.584 1.00 44.25 94 VAL A CA 1
ATOM 743 C C . VAL A 1 94 ? 5.952 -5.467 18.642 1.00 44.25 94 VAL A C 1
ATOM 745 O O . VAL A 1 94 ? 7.010 -6.048 18.840 1.00 44.25 94 VAL A O 1
ATOM 748 N N . GLU A 1 95 ? 5.209 -5.759 17.563 1.00 49.38 95 GLU A N 1
ATOM 749 C CA . GLU A 1 95 ? 5.583 -6.845 16.643 1.00 49.38 95 GLU A CA 1
ATOM 750 C C . GLU A 1 95 ? 5.723 -6.511 15.148 1.00 49.38 95 GLU A C 1
ATOM 752 O O . GLU A 1 95 ? 6.116 -7.428 14.436 1.00 49.38 95 GLU A O 1
ATOM 757 N N . ARG A 1 96 ? 5.498 -5.269 14.657 1.00 54.47 96 ARG A N 1
ATOM 758 C CA . ARG A 1 96 ? 5.974 -4.751 13.332 1.00 54.47 96 ARG A CA 1
ATOM 759 C C . ARG A 1 96 ? 5.321 -3.398 12.967 1.00 54.47 96 ARG A C 1
ATOM 761 O O . ARG A 1 96 ? 4.243 -3.406 12.372 1.00 54.47 96 ARG A O 1
ATOM 768 N N . PRO A 1 97 ? 5.979 -2.243 13.175 1.00 56.03 97 PRO A N 1
ATOM 769 C CA . PRO A 1 97 ? 5.527 -0.973 12.588 1.00 56.03 97 PRO A CA 1
ATOM 770 C C . PRO A 1 97 ? 5.390 -1.041 11.053 1.00 56.03 97 PRO A C 1
ATOM 772 O O . PRO A 1 97 ? 4.502 -0.411 10.490 1.00 56.03 97 PRO A O 1
ATOM 775 N N . ALA A 1 98 ? 6.190 -1.876 10.379 1.00 61.22 98 ALA A N 1
ATOM 776 C CA . ALA A 1 98 ? 6.122 -2.082 8.930 1.00 61.22 98 ALA A CA 1
ATOM 777 C C . ALA A 1 98 ? 4.735 -2.532 8.433 1.00 61.22 98 ALA A C 1
ATOM 779 O O . ALA A 1 98 ? 4.241 -1.989 7.454 1.00 61.22 98 ALA A O 1
ATOM 780 N N . ARG A 1 99 ? 4.061 -3.445 9.148 1.00 62.41 99 ARG A N 1
ATOM 781 C CA . ARG A 1 99 ? 2.746 -3.966 8.731 1.00 62.41 99 ARG A CA 1
ATOM 782 C C . ARG A 1 99 ? 1.638 -2.919 8.806 1.00 62.41 99 ARG A C 1
ATOM 784 O O . ARG A 1 99 ? 0.715 -2.949 8.003 1.00 62.41 99 ARG A O 1
ATOM 791 N N . ALA A 1 100 ? 1.719 -2.005 9.771 1.00 62.00 100 ALA A N 1
ATOM 792 C CA . ALA A 1 100 ? 0.741 -0.931 9.909 1.00 62.00 100 ALA A CA 1
ATOM 793 C C . ALA A 1 100 ? 0.879 0.092 8.773 1.00 62.00 100 ALA A C 1
ATOM 795 O O . ALA A 1 100 ? -0.125 0.504 8.199 1.00 62.00 100 ALA A O 1
ATOM 796 N N . TYR A 1 101 ? 2.116 0.451 8.413 1.00 70.69 101 TYR A N 1
ATOM 797 C CA . TYR A 1 101 ? 2.380 1.292 7.245 1.00 70.69 101 TYR A CA 1
ATOM 798 C C . TYR A 1 101 ? 1.959 0.609 5.941 1.00 70.69 101 TYR A C 1
ATOM 800 O O . TYR A 1 101 ? 1.316 1.248 5.118 1.00 70.69 101 TYR A O 1
ATOM 808 N N . GLU A 1 102 ? 2.259 -0.684 5.776 1.00 74.69 102 GLU A N 1
ATOM 809 C CA . GLU A 1 102 ? 1.818 -1.477 4.619 1.00 74.69 102 GLU A CA 1
ATOM 810 C C . GLU A 1 102 ? 0.287 -1.489 4.491 1.00 74.69 102 GLU A C 1
ATOM 812 O O . GLU A 1 102 ? -0.245 -1.239 3.412 1.00 74.69 102 GLU A O 1
ATOM 817 N N . GLU A 1 103 ? -0.437 -1.721 5.590 1.00 73.88 103 GLU A N 1
ATOM 818 C CA . GLU A 1 103 ? -1.903 -1.746 5.583 1.00 73.88 103 GLU A CA 1
ATOM 819 C C . GLU A 1 103 ? -2.514 -0.360 5.333 1.00 73.88 103 GLU A C 1
ATOM 821 O O . GLU A 1 103 ? -3.489 -0.235 4.589 1.00 73.88 103 GLU A O 1
ATOM 826 N N . TYR A 1 104 ? -1.934 0.693 5.912 1.00 75.00 104 TYR A N 1
ATOM 827 C CA . TYR A 1 104 ? -2.350 2.072 5.658 1.00 75.00 104 TYR A CA 1
ATOM 828 C C . TYR A 1 104 ? -2.172 2.457 4.184 1.00 75.00 104 TYR A C 1
ATOM 830 O O . TYR A 1 104 ? -3.098 2.967 3.550 1.00 75.00 104 TYR A O 1
ATOM 838 N N . ASP A 1 105 ? -1.009 2.151 3.614 1.00 81.12 105 ASP A N 1
ATOM 839 C CA . ASP A 1 105 ? -0.704 2.407 2.209 1.00 81.12 105 ASP A CA 1
ATOM 840 C C . ASP A 1 105 ? -1.603 1.601 1.271 1.00 81.12 105 ASP A C 1
ATOM 842 O O . ASP A 1 105 ? -2.130 2.149 0.299 1.00 81.12 105 ASP A O 1
ATOM 846 N N . ARG A 1 106 ? -1.855 0.325 1.592 1.00 82.00 106 ARG A N 1
ATOM 847 C CA . ARG A 1 106 ? -2.806 -0.516 0.855 1.00 82.00 106 ARG A CA 1
ATOM 848 C C . ARG A 1 106 ? -4.190 0.128 0.815 1.00 82.00 106 ARG A C 1
ATOM 850 O O . ARG A 1 106 ? -4.831 0.144 -0.231 1.00 82.00 106 ARG A O 1
ATOM 857 N N . ARG A 1 107 ? -4.661 0.685 1.930 1.00 77.56 107 ARG A N 1
ATOM 858 C CA . ARG A 1 107 ? -5.976 1.334 2.005 1.00 77.56 107 ARG A CA 1
ATOM 859 C C . ARG A 1 107 ? -6.040 2.650 1.252 1.00 77.56 107 ARG A C 1
ATOM 861 O O . ARG A 1 107 ? -7.013 2.851 0.529 1.00 77.56 107 ARG A O 1
ATOM 868 N N . ARG A 1 108 ? -5.010 3.499 1.349 1.00 84.25 108 ARG A N 1
ATOM 869 C CA . ARG A 1 108 ? -4.898 4.713 0.517 1.00 84.25 108 ARG A CA 1
ATOM 870 C C . ARG A 1 108 ? -4.956 4.368 -0.965 1.00 84.25 108 ARG A C 1
ATOM 872 O O . ARG A 1 108 ? -5.672 5.018 -1.718 1.00 84.25 108 ARG A O 1
ATOM 879 N N . PHE A 1 109 ? -4.248 3.317 -1.365 1.00 88.50 109 PHE A N 1
ATOM 880 C CA . PHE A 1 109 ? -4.242 2.836 -2.740 1.00 88.50 109 PHE A CA 1
ATOM 881 C C . PHE A 1 109 ? -5.603 2.312 -3.194 1.00 88.50 109 PHE A C 1
ATOM 883 O O . PHE A 1 109 ? -6.041 2.620 -4.296 1.00 88.50 109 PHE A O 1
ATOM 890 N N . LEU A 1 110 ? -6.308 1.570 -2.342 1.00 84.69 110 LEU A N 1
ATOM 891 C CA . LEU A 1 110 ? -7.636 1.040 -2.659 1.00 84.69 110 LEU A CA 1
ATOM 892 C C . LEU A 1 110 ? -8.775 2.054 -2.446 1.00 84.69 110 LEU A C 1
ATOM 894 O O . LEU A 1 110 ? -9.916 1.749 -2.777 1.00 84.69 110 LEU A O 1
ATOM 898 N N . GLY A 1 111 ? -8.497 3.235 -1.882 1.00 78.38 111 GLY A N 1
ATOM 899 C CA . GLY A 1 111 ? -9.520 4.217 -1.505 1.00 78.38 111 GLY A CA 1
ATOM 900 C C . GLY A 1 111 ? -10.432 3.761 -0.355 1.00 78.38 111 GLY A C 1
ATOM 901 O O . GLY A 1 111 ? -11.559 4.235 -0.228 1.00 78.38 111 GLY A O 1
ATOM 902 N N . ILE A 1 112 ? -9.984 2.815 0.479 1.00 74.31 112 ILE A N 1
ATOM 903 C CA . ILE A 1 112 ? -10.785 2.254 1.578 1.00 74.31 112 ILE A CA 1
ATOM 904 C C . ILE A 1 112 ? -10.587 3.108 2.830 1.00 74.31 112 ILE A C 1
ATOM 906 O O . ILE A 1 112 ? -9.539 3.044 3.469 1.00 74.31 112 ILE A O 1
ATOM 910 N N . GLY A 1 113 ? -11.597 3.898 3.203 1.00 62.97 113 GLY A N 1
ATOM 911 C CA . GLY A 1 113 ? -11.549 4.727 4.417 1.00 62.97 113 GLY A CA 1
ATOM 912 C C . GLY A 1 113 ? -10.537 5.881 4.366 1.00 62.97 113 GLY A C 1
ATOM 913 O O . GLY A 1 113 ? -10.298 6.526 5.385 1.00 62.97 113 GLY A O 1
ATOM 914 N N . ALA A 1 114 ? -9.956 6.146 3.197 1.00 64.62 114 ALA A N 1
ATOM 915 C CA . ALA A 1 114 ? -9.047 7.249 2.920 1.00 64.62 114 ALA A CA 1
ATOM 916 C C . ALA A 1 114 ? -9.285 7.753 1.493 1.00 64.62 114 ALA A C 1
ATOM 918 O O . ALA A 1 114 ? -9.613 6.968 0.601 1.00 64.62 114 ALA A O 1
ATOM 919 N N . THR A 1 115 ? -9.110 9.057 1.269 1.00 69.94 115 THR A N 1
ATOM 920 C CA . THR A 1 115 ? -9.164 9.619 -0.084 1.00 69.94 115 THR A CA 1
ATOM 921 C C . THR A 1 115 ? -8.027 9.037 -0.915 1.00 69.94 115 THR A C 1
ATOM 923 O O . THR A 1 115 ? -6.863 9.080 -0.513 1.00 69.94 115 THR A O 1
ATOM 926 N N . GLN A 1 116 ? -8.373 8.493 -2.076 1.00 81.50 116 GLN A N 1
ATOM 927 C CA . GLN A 1 116 ? -7.406 7.944 -3.012 1.00 81.50 116 GLN A CA 1
ATOM 928 C C . GLN A 1 116 ? -6.655 9.095 -3.698 1.00 81.50 116 GLN A C 1
ATOM 930 O O . GLN A 1 116 ? -7.221 9.805 -4.525 1.00 81.50 116 GLN A O 1
ATOM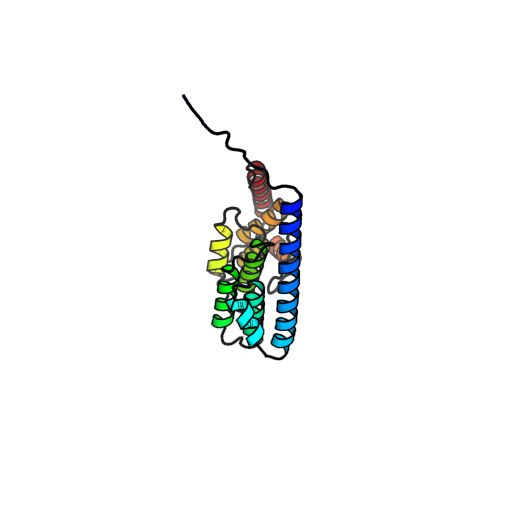 935 N N . ASP A 1 117 ? -5.382 9.280 -3.347 1.00 87.00 117 ASP A N 1
ATOM 936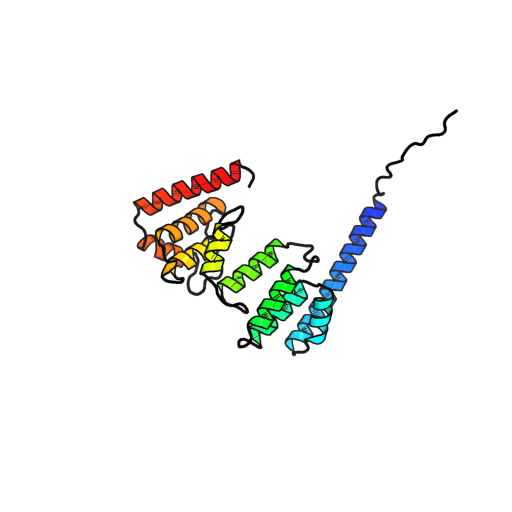 C CA . ASP A 1 117 ? -4.478 10.243 -3.987 1.00 87.00 117 ASP A CA 1
ATOM 937 C C . ASP A 1 117 ? -3.318 9.493 -4.648 1.00 87.00 117 ASP A C 1
ATOM 939 O O . ASP A 1 117 ? -2.269 9.237 -4.053 1.00 87.00 117 ASP A O 1
ATOM 943 N N . MET A 1 118 ? -3.544 9.090 -5.898 1.00 90.75 118 MET A N 1
ATOM 944 C CA . MET A 1 118 ? -2.583 8.302 -6.670 1.00 90.75 118 MET A CA 1
ATOM 945 C C . MET A 1 118 ? -1.300 9.073 -6.989 1.00 90.75 118 MET A C 1
ATOM 947 O O . MET A 1 118 ? -0.240 8.459 -7.090 1.00 90.75 118 MET A O 1
ATOM 951 N N . GLN A 1 119 ? -1.375 10.402 -7.101 1.00 91.94 119 GLN A N 1
ATOM 952 C CA . GLN A 1 119 ? -0.216 11.255 -7.363 1.00 91.94 119 GLN A CA 1
ATOM 953 C C . GLN A 1 119 ? 0.717 11.287 -6.154 1.00 91.94 119 GLN A C 1
ATOM 955 O O . GLN A 1 119 ? 1.932 11.100 -6.292 1.00 91.94 119 GLN A O 1
ATOM 960 N N . ALA A 1 120 ? 0.145 11.488 -4.965 1.00 89.69 120 ALA A N 1
ATOM 961 C CA . ALA A 1 120 ? 0.892 11.453 -3.718 1.00 89.69 120 ALA A CA 1
ATOM 962 C C . ALA A 1 120 ? 1.520 10.071 -3.500 1.00 89.69 120 ALA A C 1
ATOM 964 O O . ALA A 1 120 ? 2.727 9.985 -3.281 1.00 89.69 120 ALA A O 1
ATOM 965 N N . LEU A 1 121 ? 0.747 8.989 -3.664 1.00 91.50 121 LEU A N 1
ATOM 966 C CA . LEU A 1 121 ? 1.254 7.618 -3.512 1.00 91.50 121 LEU A CA 1
ATOM 967 C C . LEU A 1 121 ? 2.393 7.306 -4.487 1.00 91.50 121 LEU A C 1
ATOM 969 O O . LEU A 1 121 ? 3.441 6.819 -4.064 1.00 91.50 121 LEU A O 1
ATOM 973 N N . ALA A 1 122 ? 2.231 7.636 -5.772 1.00 93.25 122 ALA A N 1
ATOM 974 C CA . ALA A 1 122 ? 3.279 7.434 -6.769 1.00 93.25 122 ALA A CA 1
ATOM 975 C C . ALA A 1 122 ? 4.561 8.194 -6.404 1.00 93.25 122 ALA A C 1
ATOM 977 O O . ALA A 1 122 ? 5.656 7.660 -6.555 1.00 93.25 122 ALA A O 1
ATOM 978 N N . THR A 1 123 ? 4.446 9.417 -5.889 1.00 92.19 123 THR A N 1
ATOM 979 C CA . THR A 1 123 ? 5.603 10.232 -5.496 1.00 92.19 123 THR A CA 1
ATOM 980 C C . THR A 1 123 ? 6.289 9.675 -4.248 1.00 92.19 123 THR A C 1
ATOM 982 O O . THR A 1 123 ? 7.496 9.418 -4.249 1.00 92.19 123 THR A O 1
ATOM 985 N N . GLU A 1 124 ? 5.519 9.449 -3.184 1.00 90.50 124 GLU A N 1
ATOM 986 C CA . GLU A 1 124 ? 6.016 8.972 -1.893 1.00 90.50 124 GLU A CA 1
ATOM 987 C C . GLU A 1 124 ? 6.728 7.625 -2.046 1.00 90.50 124 GLU A C 1
ATOM 989 O O . GLU A 1 124 ? 7.884 7.479 -1.642 1.00 90.50 124 GLU A O 1
ATOM 994 N N . TRP A 1 125 ? 6.085 6.660 -2.705 1.00 92.06 125 TRP A N 1
ATOM 995 C CA . TRP A 1 125 ? 6.612 5.305 -2.849 1.00 92.06 125 TRP A CA 1
ATOM 996 C C . TRP A 1 125 ? 7.832 5.221 -3.775 1.00 92.06 125 TRP A C 1
ATOM 998 O O . TRP A 1 125 ? 8.675 4.339 -3.592 1.00 92.06 125 TRP A O 1
ATOM 1008 N N . LYS A 1 126 ? 7.980 6.156 -4.723 1.00 91.56 126 LYS A N 1
ATOM 1009 C CA . LYS A 1 126 ? 9.188 6.292 -5.556 1.00 91.56 126 LYS A CA 1
ATOM 1010 C C . LYS A 1 126 ? 10.377 6.877 -4.799 1.00 91.56 126 LYS A C 1
ATOM 1012 O O . LYS A 1 126 ? 11.515 6.532 -5.095 1.00 91.56 126 LYS A O 1
ATOM 1017 N N . SER A 1 127 ? 10.123 7.764 -3.842 1.00 83.88 127 SER A N 1
ATOM 1018 C CA . SER A 1 127 ? 11.156 8.553 -3.150 1.00 83.88 127 SER A CA 1
ATOM 1019 C C . SER A 1 127 ? 11.752 7.903 -1.889 1.00 83.88 127 SER A C 1
ATOM 1021 O O . SER A 1 127 ? 12.563 8.522 -1.199 1.00 83.88 127 SER A O 1
ATOM 1023 N N . GLY A 1 128 ? 11.369 6.663 -1.569 1.00 78.56 128 GLY A N 1
ATOM 1024 C CA . GLY A 1 128 ? 11.833 5.950 -0.375 1.00 78.56 128 GLY A CA 1
ATOM 1025 C C . GLY A 1 128 ? 13.306 5.514 -0.416 1.00 78.56 128 GLY A C 1
ATOM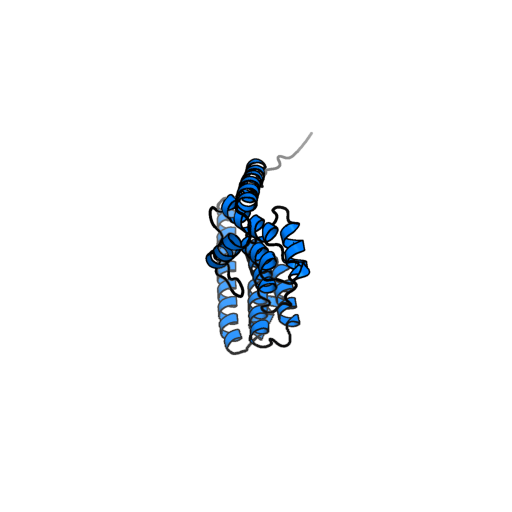 1026 O O . GLY A 1 128 ? 13.943 5.500 -1.465 1.00 78.56 128 GLY A O 1
ATOM 1027 N N . HIS A 1 129 ? 13.838 5.083 0.739 1.00 77.88 129 HIS A N 1
ATOM 1028 C CA . HIS A 1 129 ? 15.190 4.499 0.846 1.00 77.88 129 HIS A CA 1
ATOM 1029 C C . HIS A 1 129 ? 15.397 3.302 -0.100 1.00 77.88 129 HIS A C 1
ATOM 1031 O O . HIS A 1 129 ? 16.489 3.123 -0.635 1.00 77.88 129 HIS A O 1
ATOM 1037 N N . LEU A 1 130 ? 14.324 2.532 -0.309 1.00 81.81 130 LEU A N 1
ATOM 1038 C CA . LEU A 1 130 ? 14.191 1.490 -1.320 1.00 81.81 130 LEU A CA 1
ATOM 1039 C C . LEU A 1 130 ? 12.936 1.795 -2.151 1.00 81.81 130 LEU A C 1
ATOM 1041 O O . LEU A 1 130 ? 11.825 1.452 -1.723 1.00 81.81 130 LEU A O 1
ATOM 1045 N N . PRO A 1 131 ? 13.085 2.479 -3.298 1.00 86.00 131 PRO A N 1
ATOM 1046 C CA . PRO A 1 131 ? 11.981 2.833 -4.179 1.00 86.00 131 PRO A CA 1
ATOM 1047 C C . PRO A 1 131 ? 11.117 1.626 -4.512 1.00 86.00 131 PRO A C 1
ATOM 1049 O O . PRO A 1 131 ? 11.621 0.581 -4.929 1.00 86.00 131 PRO A O 1
ATOM 1052 N N . GLY A 1 132 ? 9.815 1.771 -4.302 1.00 85.50 132 GLY A N 1
ATOM 1053 C CA . GLY A 1 132 ? 8.824 0.755 -4.616 1.00 85.50 132 GLY A CA 1
ATOM 1054 C C . GLY A 1 132 ? 8.848 -0.504 -3.754 1.00 85.50 132 GLY A C 1
ATOM 1055 O O . GLY A 1 132 ? 8.013 -1.343 -4.019 1.00 85.50 132 GLY A O 1
ATOM 1056 N N . ASN A 1 133 ? 9.711 -0.660 -2.742 1.00 87.19 133 ASN A N 1
ATOM 1057 C CA . ASN A 1 133 ? 9.797 -1.888 -1.929 1.00 87.19 133 ASN A CA 1
ATOM 1058 C C . ASN A 1 133 ? 8.415 -2.371 -1.429 1.00 87.19 133 ASN A C 1
ATOM 1060 O O . ASN A 1 133 ? 7.761 -1.646 -0.666 1.00 87.19 133 ASN A O 1
ATOM 1064 N N . ARG A 1 134 ? 8.003 -3.574 -1.867 1.00 85.69 134 ARG A N 1
ATOM 1065 C CA . ARG A 1 134 ? 6.692 -4.232 -1.630 1.00 85.69 134 ARG A CA 1
ATOM 1066 C C . ARG A 1 134 ? 5.475 -3.489 -2.188 1.00 85.69 134 ARG A C 1
ATOM 1068 O O . ARG A 1 134 ? 4.333 -3.769 -1.830 1.00 85.69 134 ARG A O 1
ATOM 1075 N N . ARG A 1 135 ? 5.718 -2.498 -3.034 1.00 90.38 135 ARG A N 1
ATOM 1076 C CA . ARG A 1 135 ? 4.719 -1.621 -3.654 1.00 90.38 135 ARG A CA 1
ATOM 1077 C C . ARG A 1 135 ? 4.868 -1.586 -5.170 1.00 90.38 135 ARG A C 1
ATOM 1079 O O . ARG A 1 135 ? 4.177 -0.821 -5.837 1.00 90.38 135 ARG A O 1
ATOM 1086 N N . GLU A 1 136 ? 5.787 -2.374 -5.723 1.00 94.00 136 GLU A N 1
ATOM 1087 C CA . GLU A 1 136 ? 6.126 -2.353 -7.137 1.00 94.00 136 GLU A CA 1
ATOM 1088 C C . GLU A 1 136 ? 4.912 -2.723 -7.998 1.00 94.00 136 GLU A C 1
ATOM 1090 O O . GLU A 1 136 ? 4.612 -2.028 -8.964 1.00 94.00 136 GLU A O 1
ATOM 1095 N N . THR A 1 137 ? 4.144 -3.748 -7.621 1.00 93.06 137 THR A N 1
ATOM 1096 C CA . THR A 1 137 ? 2.938 -4.139 -8.368 1.00 93.06 137 THR A CA 1
ATOM 1097 C C . THR A 1 137 ? 1.861 -3.042 -8.328 1.00 93.06 137 THR A C 1
ATOM 1099 O O . THR A 1 137 ? 1.219 -2.765 -9.340 1.00 93.06 137 THR A O 1
ATOM 1102 N N . GLN A 1 138 ? 1.678 -2.360 -7.192 1.00 93.81 138 GLN A N 1
ATOM 1103 C CA . GLN A 1 138 ? 0.748 -1.233 -7.077 1.00 93.81 138 GLN A CA 1
ATOM 1104 C C . GLN A 1 138 ? 1.230 -0.035 -7.901 1.00 93.81 138 GLN A C 1
ATOM 1106 O O . GLN A 1 138 ? 0.430 0.569 -8.607 1.00 93.81 138 GLN A O 1
ATOM 1111 N N . LEU A 1 139 ? 2.529 0.283 -7.877 1.00 95.00 139 LEU A N 1
ATOM 1112 C CA . LEU A 1 139 ? 3.124 1.317 -8.730 1.00 95.00 139 LEU A CA 1
ATOM 1113 C C . LEU A 1 139 ? 2.936 0.990 -10.215 1.00 95.00 139 LEU A C 1
ATOM 1115 O O . LEU A 1 139 ? 2.521 1.858 -10.981 1.00 95.00 139 LEU A O 1
ATOM 1119 N N . ALA A 1 140 ? 3.151 -0.265 -10.615 1.00 95.56 140 ALA A N 1
ATOM 1120 C CA . ALA A 1 140 ? 2.865 -0.719 -11.970 1.00 95.56 140 ALA A CA 1
ATOM 1121 C C . ALA A 1 140 ? 1.393 -0.494 -12.338 1.00 95.56 140 ALA A C 1
ATOM 1123 O O . ALA A 1 140 ? 1.095 0.012 -13.421 1.00 95.56 140 ALA A O 1
ATOM 1124 N N . TRP A 1 141 ? 0.468 -0.803 -11.424 1.00 95.00 141 TRP A N 1
ATOM 1125 C CA . TRP A 1 141 ? -0.954 -0.550 -11.633 1.00 95.00 141 TRP A CA 1
ATOM 1126 C C . TRP A 1 141 ? -1.255 0.946 -11.782 1.00 95.00 141 TRP A C 1
ATOM 1128 O O . TRP A 1 141 ? -1.974 1.310 -12.710 1.00 95.00 141 TRP A O 1
ATOM 1138 N N . ILE A 1 142 ? -0.675 1.824 -10.951 1.00 95.25 142 ILE A N 1
ATOM 1139 C CA . ILE A 1 142 ? -0.856 3.286 -11.064 1.00 95.25 142 ILE A CA 1
ATOM 1140 C C . ILE A 1 142 ? -0.432 3.763 -12.453 1.00 95.25 142 ILE A C 1
ATOM 1142 O O . ILE A 1 142 ? -1.194 4.451 -13.129 1.00 95.25 142 ILE A O 1
ATOM 1146 N N . HIS A 1 143 ? 0.740 3.329 -12.910 1.00 96.19 143 HIS A N 1
ATOM 1147 C CA . HIS A 1 143 ? 1.285 3.704 -14.213 1.00 96.19 143 HIS A CA 1
ATOM 1148 C C . HIS A 1 143 ? 0.576 3.047 -15.406 1.00 96.19 143 HIS A C 1
ATOM 1150 O O . HIS A 1 143 ? 0.797 3.447 -16.546 1.00 96.19 143 HIS A O 1
ATOM 1156 N N . THR A 1 144 ? -0.311 2.081 -15.165 1.00 95.44 144 THR A N 1
ATOM 1157 C CA . THR A 1 144 ? -1.102 1.422 -16.215 1.00 95.44 144 THR A CA 1
ATOM 1158 C C . THR A 1 144 ? -2.535 1.949 -16.264 1.00 95.44 144 THR A C 1
ATOM 1160 O O . THR A 1 144 ? -3.039 2.326 -17.321 1.00 95.44 144 THR A O 1
ATOM 1163 N N . CYS A 1 145 ? -3.197 1.970 -15.109 1.00 91.94 145 CYS A N 1
ATOM 1164 C CA . CYS A 1 145 ? -4.640 2.152 -14.962 1.00 91.94 145 CYS A CA 1
ATOM 1165 C C . CYS A 1 145 ? -5.020 3.418 -14.187 1.00 91.94 145 CYS A C 1
ATOM 1167 O O . CYS A 1 145 ? -6.194 3.792 -14.185 1.00 91.94 145 CYS A O 1
ATOM 1169 N N . GLY A 1 146 ? -4.057 4.073 -13.535 1.00 90.88 146 GLY A N 1
ATOM 1170 C CA . GLY A 1 146 ? -4.284 5.260 -12.717 1.00 90.88 146 GLY A CA 1
ATOM 1171 C C . GLY A 1 146 ? -4.694 6.506 -13.517 1.00 90.88 146 GLY A C 1
ATOM 1172 O O . GLY A 1 146 ? -5.112 6.408 -14.679 1.00 90.88 146 GLY A O 1
ATOM 1173 N N . PRO A 1 147 ? -4.607 7.696 -12.898 1.00 92.38 147 PRO A N 1
ATOM 1174 C CA . PRO A 1 147 ? -4.830 8.983 -13.558 1.00 92.38 147 PRO A CA 1
ATOM 1175 C C . PRO A 1 147 ? -4.038 9.130 -14.864 1.00 92.38 147 PRO A C 1
ATOM 1177 O O . PRO A 1 147 ? -2.923 8.628 -14.978 1.00 92.38 147 PRO A O 1
ATOM 1180 N N . ALA A 1 148 ? -4.625 9.784 -15.871 1.00 93.56 148 ALA A N 1
ATOM 1181 C CA . ALA A 1 148 ? -4.073 9.825 -17.230 1.00 93.56 148 ALA A CA 1
ATOM 1182 C C . ALA A 1 148 ? -2.674 10.461 -17.311 1.00 93.56 148 ALA A C 1
ATOM 1184 O O . ALA A 1 148 ? -1.856 10.032 -18.116 1.00 93.56 148 ALA A O 1
ATOM 1185 N N . ASP A 1 149 ? -2.404 11.445 -16.460 1.00 94.00 149 ASP A N 1
ATOM 1186 C CA . ASP A 1 149 ? -1.128 12.144 -16.299 1.00 94.00 149 ASP A CA 1
ATOM 1187 C C . ASP A 1 149 ? -0.018 11.276 -15.687 1.00 94.00 149 ASP A C 1
ATOM 1189 O O . ASP A 1 149 ? 1.161 11.564 -15.878 1.00 94.00 149 ASP A O 1
ATOM 1193 N N . LEU A 1 150 ? -0.384 10.193 -15.000 1.00 94.81 150 LEU A N 1
ATOM 1194 C CA . LEU A 1 150 ? 0.553 9.218 -14.445 1.00 94.81 150 LEU A CA 1
ATOM 1195 C C . LEU A 1 150 ? 0.785 8.010 -15.353 1.00 94.81 150 LEU A C 1
ATOM 1197 O O . LEU A 1 150 ? 1.676 7.210 -15.068 1.00 94.81 150 LEU A O 1
ATOM 1201 N N . ARG A 1 151 ? -0.007 7.820 -16.413 1.00 95.69 151 ARG A N 1
ATOM 1202 C CA . ARG A 1 151 ? 0.091 6.610 -17.239 1.00 95.69 151 ARG A CA 1
ATOM 1203 C C . ARG A 1 151 ? 1.364 6.615 -18.073 1.00 95.69 151 ARG A C 1
ATOM 1205 O O . ARG A 1 151 ? 1.536 7.449 -18.956 1.00 95.69 151 ARG A O 1
ATOM 1212 N N . ASP A 1 152 ? 2.202 5.616 -17.842 1.00 96.69 152 ASP A N 1
ATOM 1213 C CA . ASP A 1 152 ? 3.411 5.351 -18.610 1.00 96.69 152 ASP A CA 1
ATOM 1214 C C . ASP A 1 152 ? 3.648 3.829 -18.638 1.00 96.69 152 ASP A C 1
ATOM 1216 O O . ASP A 1 152 ? 4.074 3.246 -17.637 1.00 96.69 152 ASP A O 1
ATOM 1220 N N . PRO A 1 153 ? 3.389 3.156 -19.777 1.00 95.56 153 PRO A N 1
ATOM 1221 C CA . PRO A 1 153 ? 3.595 1.716 -19.907 1.00 95.56 153 PRO A CA 1
ATOM 1222 C C . PRO A 1 153 ? 5.041 1.264 -19.660 1.00 95.56 153 PRO A C 1
ATOM 1224 O O . PRO A 1 153 ? 5.251 0.160 -19.153 1.00 95.56 153 PRO A O 1
ATOM 1227 N N . LYS A 1 154 ? 6.046 2.089 -19.991 1.00 96.94 154 LYS A N 1
ATOM 1228 C CA . LYS A 1 154 ? 7.458 1.751 -19.752 1.00 96.94 154 LYS A CA 1
ATOM 1229 C C . LYS A 1 154 ? 7.775 1.828 -18.268 1.00 96.94 154 LYS A C 1
ATOM 1231 O O . LYS A 1 154 ? 8.437 0.939 -17.736 1.00 96.94 154 LYS A O 1
ATOM 1236 N N . GLU A 1 155 ? 7.269 2.854 -17.590 1.00 96.44 155 GLU A N 1
ATOM 1237 C CA . GLU A 1 155 ? 7.404 2.959 -16.140 1.00 96.44 155 GLU A CA 1
ATOM 1238 C C . GLU A 1 155 ? 6.632 1.844 -15.417 1.00 96.44 155 GLU A C 1
ATOM 1240 O O . GLU A 1 155 ? 7.151 1.242 -14.480 1.00 96.44 155 GLU A O 1
ATOM 1245 N N . ALA A 1 156 ? 5.441 1.477 -15.892 1.00 96.38 156 ALA A N 1
ATOM 1246 C CA . ALA A 1 156 ? 4.701 0.338 -15.358 1.00 96.38 156 ALA A CA 1
ATOM 1247 C C . ALA A 1 156 ? 5.482 -0.980 -15.497 1.00 96.38 156 ALA A C 1
ATOM 1249 O O . ALA A 1 156 ? 5.586 -1.749 -14.538 1.00 96.38 156 ALA A O 1
ATOM 1250 N N . TRP A 1 157 ? 6.081 -1.225 -16.668 1.00 97.25 157 TRP A N 1
ATOM 1251 C CA . TRP A 1 157 ? 6.917 -2.405 -16.895 1.00 97.25 157 TRP A CA 1
ATOM 1252 C C . TRP A 1 157 ? 8.179 -2.408 -16.035 1.00 97.25 157 TRP A C 1
ATOM 1254 O O . TRP A 1 157 ? 8.562 -3.459 -15.521 1.00 97.25 157 TRP A O 1
ATOM 1264 N N . TRP A 1 158 ? 8.804 -1.244 -15.840 1.00 97.25 158 TRP A N 1
ATOM 1265 C CA . TRP A 1 158 ? 9.942 -1.095 -14.937 1.00 97.25 158 TRP A CA 1
ATOM 1266 C C . TRP A 1 158 ? 9.622 -1.615 -13.533 1.00 97.25 158 TRP A C 1
ATOM 1268 O O . TRP A 1 158 ? 10.393 -2.403 -12.984 1.00 97.25 158 TRP A O 1
ATOM 1278 N N . TRP A 1 159 ? 8.470 -1.235 -12.974 1.00 96.38 159 TRP A N 1
ATOM 1279 C CA . TRP A 1 159 ? 8.066 -1.694 -11.647 1.00 96.38 159 TRP A CA 1
ATOM 1280 C C . TRP A 1 159 ? 7.810 -3.203 -11.596 1.00 96.38 159 TRP A C 1
ATOM 1282 O O . TRP A 1 159 ? 8.295 -3.859 -10.678 1.00 96.38 159 TRP A O 1
ATOM 1292 N N . ILE A 1 160 ? 7.142 -3.780 -12.602 1.00 95.44 160 ILE A N 1
ATOM 1293 C CA . ILE A 1 160 ? 6.971 -5.242 -12.702 1.00 95.44 160 ILE A CA 1
ATOM 1294 C C . ILE A 1 160 ? 8.328 -5.952 -12.733 1.00 95.44 160 ILE A C 1
ATOM 1296 O O . ILE A 1 160 ? 8.565 -6.865 -11.945 1.00 95.44 160 ILE A O 1
ATOM 1300 N N . ALA A 1 161 ? 9.245 -5.501 -13.589 1.00 95.62 161 ALA A N 1
ATOM 1301 C CA . ALA A 1 161 ? 10.567 -6.103 -13.710 1.00 95.62 161 ALA A CA 1
ATOM 1302 C C . ALA A 1 161 ? 11.399 -5.969 -12.422 1.00 95.62 161 ALA A C 1
ATOM 1304 O O . ALA A 1 161 ? 12.168 -6.871 -12.086 1.00 95.62 161 ALA A O 1
ATOM 1305 N N . LEU A 1 162 ? 11.243 -4.863 -11.687 1.00 95.62 162 LEU A N 1
ATOM 1306 C CA . LEU A 1 162 ? 11.895 -4.659 -10.394 1.00 95.62 162 LEU A CA 1
ATOM 1307 C C . LEU A 1 162 ? 11.331 -5.587 -9.311 1.00 95.62 162 LEU A C 1
ATOM 1309 O O . LEU A 1 162 ? 12.110 -6.147 -8.539 1.00 95.62 162 LEU A O 1
ATOM 1313 N N . ALA A 1 163 ? 10.013 -5.802 -9.289 1.00 93.44 163 ALA A N 1
ATOM 1314 C CA . ALA A 1 163 ? 9.379 -6.770 -8.396 1.00 93.44 163 ALA A CA 1
ATOM 1315 C C . ALA A 1 163 ? 9.935 -8.184 -8.632 1.00 93.44 163 ALA A C 1
ATOM 1317 O O . ALA A 1 163 ? 10.359 -8.857 -7.695 1.00 93.44 163 ALA A O 1
ATOM 1318 N N . GLU A 1 164 ? 10.003 -8.603 -9.899 1.00 93.62 164 GLU A N 1
ATOM 1319 C CA . GLU A 1 164 ? 10.562 -9.898 -10.300 1.00 93.62 164 GLU A CA 1
ATOM 1320 C C . GLU A 1 164 ? 12.044 -10.018 -9.917 1.00 93.62 164 GLU A C 1
ATOM 1322 O O . GLU A 1 164 ? 12.474 -11.058 -9.423 1.00 93.62 164 GLU A O 1
ATOM 1327 N N . ALA A 1 165 ? 12.829 -8.951 -10.092 1.00 93.81 165 ALA A N 1
ATOM 1328 C CA . ALA A 1 165 ? 14.250 -8.950 -9.756 1.00 93.81 165 ALA A CA 1
ATOM 1329 C C . ALA A 1 165 ? 14.522 -9.056 -8.245 1.00 93.81 165 ALA A C 1
ATOM 1331 O O . ALA A 1 165 ? 15.466 -9.741 -7.852 1.00 93.81 165 ALA A O 1
ATOM 1332 N N . ARG A 1 166 ? 13.721 -8.395 -7.398 1.00 91.50 166 ARG A N 1
ATOM 1333 C CA . ARG A 1 166 ? 13.895 -8.425 -5.934 1.00 91.50 166 ARG A CA 1
ATOM 1334 C C . ARG A 1 166 ? 13.297 -9.670 -5.287 1.00 91.50 166 ARG A C 1
ATOM 1336 O O . ARG A 1 166 ? 13.894 -10.233 -4.372 1.00 91.50 166 ARG A O 1
ATOM 1343 N N . TRP A 1 167 ? 12.118 -10.085 -5.744 1.00 88.94 167 TRP A N 1
ATOM 1344 C CA . TRP A 1 167 ? 11.278 -11.056 -5.035 1.00 88.94 167 TRP A CA 1
ATOM 1345 C C . TRP A 1 167 ? 11.084 -12.370 -5.801 1.00 88.94 167 TRP A C 1
ATOM 1347 O O . TRP A 1 167 ? 10.459 -13.296 -5.289 1.00 88.94 167 TRP A O 1
ATOM 1357 N N . GLY A 1 168 ? 11.609 -12.471 -7.026 1.00 86.19 168 GLY A N 1
ATOM 1358 C CA . GLY A 1 168 ? 11.469 -13.630 -7.914 1.00 86.19 168 GLY A CA 1
ATOM 1359 C C . GLY A 1 168 ? 10.137 -13.684 -8.667 1.00 86.19 168 GLY A C 1
ATOM 1360 O O . GLY A 1 168 ? 10.058 -14.309 -9.721 1.00 86.19 168 GLY A O 1
ATOM 1361 N N . GLN A 1 169 ? 9.105 -13.009 -8.163 1.00 82.75 169 GLN A N 1
ATOM 1362 C CA . GLN A 1 169 ? 7.793 -12.883 -8.791 1.00 82.75 169 GLN A CA 1
ATOM 1363 C C . GLN A 1 169 ? 7.101 -11.600 -8.324 1.00 82.75 169 GLN A C 1
ATOM 1365 O O . GLN A 1 169 ? 7.429 -11.057 -7.268 1.00 82.75 169 GLN A O 1
ATOM 1370 N N . CYS A 1 170 ? 6.105 -11.140 -9.079 1.00 77.12 170 CYS A N 1
ATOM 1371 C CA . CYS A 1 170 ? 5.194 -10.116 -8.583 1.00 77.12 170 CYS A CA 1
ATOM 1372 C C . CYS A 1 170 ? 4.346 -10.696 -7.446 1.00 77.12 170 CYS A C 1
ATOM 1374 O O . CYS A 1 170 ? 3.722 -11.744 -7.613 1.00 77.12 170 CYS A O 1
ATOM 1376 N N . GLU A 1 171 ? 4.315 -10.020 -6.296 1.00 73.75 171 GLU A N 1
ATOM 1377 C CA . GLU A 1 171 ? 3.398 -10.395 -5.221 1.00 73.75 171 GLU A CA 1
ATOM 1378 C C . GLU A 1 171 ? 1.950 -10.233 -5.696 1.00 73.75 171 GLU A C 1
ATOM 1380 O O . GLU A 1 171 ? 1.605 -9.240 -6.349 1.00 73.75 171 GLU A O 1
ATOM 1385 N N . ASP A 1 172 ? 1.108 -11.207 -5.345 1.00 68.56 172 ASP A N 1
ATOM 1386 C CA . ASP A 1 172 ? -0.330 -11.154 -5.594 1.00 68.56 172 ASP A CA 1
ATOM 1387 C C . ASP A 1 172 ? -0.977 -10.230 -4.556 1.00 68.56 172 ASP A C 1
ATOM 1389 O O . ASP A 1 172 ? -1.487 -10.634 -3.509 1.00 68.56 172 ASP A O 1
ATOM 1393 N N . VAL A 1 173 ? -0.819 -8.936 -4.806 1.00 75.00 173 VAL A N 1
ATOM 1394 C CA . VAL A 1 173 ? -1.417 -7.864 -4.019 1.00 75.00 173 VAL A CA 1
ATOM 1395 C C . VAL A 1 173 ? -2.794 -7.539 -4.581 1.00 75.00 173 VAL A C 1
ATOM 1397 O O . VAL A 1 173 ? -3.018 -7.589 -5.787 1.00 75.00 173 VAL A O 1
ATOM 1400 N N . ALA A 1 174 ? -3.727 -7.159 -3.710 1.00 75.56 174 ALA A N 1
ATOM 1401 C CA . ALA A 1 174 ? -5.043 -6.715 -4.149 1.00 75.56 174 ALA A CA 1
ATOM 1402 C C . ALA A 1 174 ? -4.911 -5.457 -5.028 1.00 75.56 174 ALA A C 1
ATOM 1404 O O . ALA A 1 174 ? -4.525 -4.396 -4.528 1.00 75.56 174 ALA A O 1
ATOM 1405 N N . LEU A 1 175 ? -5.255 -5.565 -6.314 1.00 83.69 175 LEU A N 1
ATOM 1406 C CA . LEU A 1 175 ? -5.384 -4.424 -7.222 1.00 83.69 175 LEU A CA 1
ATOM 1407 C C . LEU A 1 175 ? -6.866 -4.195 -7.560 1.00 83.69 175 LEU A C 1
ATOM 1409 O O . LEU A 1 175 ? -7.631 -5.157 -7.625 1.00 83.69 175 LEU A O 1
ATOM 1413 N N . PRO A 1 176 ? -7.296 -2.949 -7.830 1.00 80.88 176 PRO A N 1
ATOM 1414 C CA . PRO A 1 176 ? -8.707 -2.634 -8.073 1.00 80.88 176 PRO A CA 1
ATOM 1415 C C . PRO A 1 176 ? -9.382 -3.358 -9.254 1.00 80.88 176 PRO A C 1
ATOM 1417 O O . PRO A 1 176 ? -10.608 -3.352 -9.338 1.00 80.88 176 PRO A O 1
ATOM 1420 N N . SER A 1 177 ? -8.632 -3.917 -10.213 1.00 80.06 177 SER A N 1
ATOM 1421 C CA . SER A 1 177 ? -9.211 -4.492 -11.449 1.00 80.06 177 SER A CA 1
ATOM 1422 C C . SER A 1 177 ? -8.352 -5.556 -12.143 1.00 80.06 177 SER A C 1
ATOM 1424 O O . SER A 1 177 ? -8.677 -5.960 -13.252 1.00 80.06 177 SER A O 1
ATOM 1426 N N . PHE A 1 178 ? -7.245 -5.972 -11.529 1.00 79.44 178 PHE A N 1
ATOM 1427 C CA . PHE A 1 178 ? -6.291 -6.914 -12.110 1.00 79.44 178 PHE A CA 1
ATOM 1428 C C . PHE A 1 178 ? -5.754 -7.828 -11.007 1.00 79.44 178 PHE A C 1
ATOM 1430 O O . PHE A 1 178 ? -5.553 -7.391 -9.878 1.00 79.44 178 PHE A O 1
ATOM 1437 N N . SER A 1 179 ? -5.447 -9.071 -11.334 1.00 87.19 179 SER A N 1
ATOM 1438 C CA . SER A 1 179 ? -4.392 -9.813 -10.644 1.00 87.19 179 SER A CA 1
ATOM 1439 C C . SER A 1 179 ? -3.019 -9.320 -11.110 1.00 87.19 179 SER A C 1
ATOM 1441 O O . SER A 1 179 ? -2.881 -8.717 -12.181 1.00 87.19 179 SER A O 1
ATOM 1443 N N . ALA A 1 180 ? -1.968 -9.602 -10.337 1.00 86.12 180 ALA A N 1
ATOM 1444 C CA . ALA A 1 180 ? -0.603 -9.272 -10.756 1.00 86.12 180 ALA A CA 1
ATOM 1445 C C . ALA A 1 180 ? -0.241 -9.916 -12.115 1.00 86.12 180 ALA A C 1
ATOM 1447 O O . ALA A 1 180 ? 0.431 -9.297 -12.944 1.00 86.12 180 ALA A O 1
ATOM 1448 N N . ALA A 1 181 ? -0.740 -11.131 -12.371 1.00 88.50 181 ALA A N 1
ATOM 1449 C CA . ALA A 1 181 ? -0.541 -11.850 -13.627 1.00 88.50 181 ALA A CA 1
ATOM 1450 C C . ALA A 1 181 ? -1.253 -11.174 -14.812 1.00 88.50 181 ALA A C 1
ATOM 1452 O O . ALA A 1 181 ? -0.630 -10.946 -15.849 1.00 88.50 181 ALA A O 1
ATOM 1453 N N . GLU A 1 182 ? -2.520 -10.783 -14.655 1.00 91.06 182 GLU A N 1
ATOM 1454 C CA . GLU A 1 182 ? -3.266 -10.093 -15.718 1.00 91.06 182 GLU A CA 1
ATOM 1455 C C . GLU A 1 182 ? -2.647 -8.729 -16.053 1.00 91.06 182 GLU A C 1
ATOM 1457 O O . GLU A 1 182 ? -2.546 -8.364 -17.226 1.00 91.06 182 GLU A O 1
ATOM 1462 N N . LEU A 1 183 ? -2.177 -7.987 -15.041 1.00 91.56 183 LEU A N 1
ATOM 1463 C CA . LEU A 1 183 ? -1.470 -6.721 -15.251 1.00 91.56 183 LEU A CA 1
ATOM 1464 C C . LEU A 1 183 ? -0.185 -6.935 -16.062 1.00 91.56 183 LEU A C 1
ATOM 1466 O O . LEU A 1 183 ? 0.110 -6.186 -16.997 1.00 91.56 183 LEU A O 1
ATOM 1470 N N . ARG A 1 184 ? 0.571 -7.986 -15.734 1.00 92.06 184 ARG A N 1
ATOM 1471 C CA . ARG A 1 184 ? 1.778 -8.356 -16.470 1.00 92.06 184 ARG A CA 1
ATOM 1472 C C . ARG A 1 184 ? 1.472 -8.699 -17.925 1.00 92.06 184 ARG A C 1
ATOM 1474 O O . ARG A 1 184 ? 2.148 -8.186 -18.816 1.00 92.06 184 ARG A O 1
ATOM 1481 N N . GLU A 1 185 ? 0.471 -9.536 -18.181 1.00 92.25 185 GLU A N 1
ATOM 1482 C CA . GLU A 1 185 ? 0.069 -9.908 -19.542 1.00 92.25 185 GLU A CA 1
ATOM 1483 C C . GLU A 1 185 ? -0.400 -8.704 -20.362 1.00 92.25 185 GLU A C 1
ATOM 1485 O O . GLU A 1 185 ? -0.066 -8.584 -21.544 1.00 92.25 185 GLU A O 1
ATOM 1490 N N . TYR A 1 186 ? -1.133 -7.785 -19.733 1.00 92.81 186 TYR A N 1
ATOM 1491 C CA . TYR A 1 186 ? -1.526 -6.528 -20.357 1.00 92.81 186 TYR A CA 1
ATOM 1492 C C . TYR A 1 186 ? -0.299 -5.711 -20.792 1.00 92.81 186 TYR A C 1
ATOM 1494 O O . TYR A 1 186 ? -0.224 -5.239 -21.932 1.00 92.81 186 TYR A O 1
ATOM 1502 N N . LEU A 1 187 ? 0.701 -5.581 -19.916 1.00 93.25 187 LEU A N 1
ATOM 1503 C CA . LEU A 1 187 ? 1.907 -4.808 -20.209 1.00 93.25 187 LEU A CA 1
ATOM 1504 C C . LEU A 1 187 ? 2.819 -5.479 -21.243 1.00 93.25 187 LEU A C 1
ATOM 1506 O O . LEU A 1 187 ? 3.416 -4.773 -22.054 1.00 93.25 187 LEU A O 1
ATOM 1510 N N . VAL A 1 188 ? 2.869 -6.816 -21.295 1.00 94.00 188 VAL A N 1
ATOM 1511 C CA . VAL A 1 188 ? 3.569 -7.565 -22.361 1.00 94.00 188 VAL A CA 1
ATOM 1512 C C . VAL A 1 188 ? 3.096 -7.130 -23.749 1.00 94.00 188 VAL A C 1
ATOM 1514 O O . VAL A 1 188 ? 3.905 -7.027 -24.664 1.00 94.00 188 VAL A O 1
ATOM 1517 N N . ARG A 1 189 ? 1.795 -6.860 -23.904 1.00 92.31 189 ARG A N 1
ATOM 1518 C CA . ARG A 1 189 ? 1.198 -6.418 -25.175 1.00 92.31 189 ARG A CA 1
ATOM 1519 C C . ARG A 1 189 ? 1.376 -4.920 -25.430 1.00 92.31 189 ARG A C 1
ATOM 1521 O O . ARG A 1 189 ? 1.250 -4.482 -26.568 1.00 92.31 189 ARG A O 1
ATOM 1528 N N . SER A 1 190 ? 1.630 -4.147 -24.377 1.00 91.81 190 SER A N 1
ATOM 1529 C CA . SER A 1 190 ? 1.645 -2.679 -24.411 1.00 91.81 190 SER A CA 1
ATOM 1530 C C . SER A 1 190 ? 3.052 -2.084 -24.527 1.00 91.81 190 SER A C 1
ATOM 1532 O O . SER A 1 190 ? 3.189 -0.907 -24.857 1.00 91.81 190 SER A O 1
ATOM 1534 N N . VAL A 1 191 ? 4.098 -2.871 -24.259 1.00 94.44 191 VAL A N 1
ATOM 1535 C CA . VAL A 1 191 ? 5.501 -2.431 -24.272 1.00 94.44 191 VAL A CA 1
ATOM 1536 C C . VAL A 1 191 ? 6.298 -3.253 -25.281 1.00 94.44 191 VAL A C 1
ATOM 1538 O O . VAL A 1 191 ? 6.219 -4.480 -25.297 1.00 94.44 191 VAL A O 1
ATOM 1541 N N . GLN A 1 192 ? 7.087 -2.571 -26.114 1.00 95.31 192 GLN A N 1
ATOM 1542 C CA . GLN A 1 192 ? 7.908 -3.197 -27.154 1.00 95.31 192 GLN A CA 1
ATOM 1543 C C . GLN A 1 192 ? 8.954 -4.149 -26.559 1.00 95.31 192 GLN A C 1
ATOM 1545 O O . GLN A 1 192 ? 9.523 -3.871 -25.506 1.00 95.31 192 GLN A O 1
ATOM 1550 N N . ASP A 1 193 ? 9.244 -5.249 -27.251 1.00 94.19 193 ASP A N 1
ATOM 1551 C CA . ASP A 1 193 ? 10.137 -6.319 -26.777 1.00 94.19 193 ASP A CA 1
ATOM 1552 C C . ASP A 1 193 ? 11.522 -5.810 -26.358 1.00 94.19 193 ASP A C 1
ATOM 1554 O O . ASP A 1 193 ? 12.029 -6.192 -25.304 1.00 94.19 193 ASP A O 1
ATOM 1558 N N . GLU A 1 194 ? 12.105 -4.904 -27.145 1.00 95.12 194 GLU A N 1
ATOM 1559 C CA . GLU A 1 194 ? 13.408 -4.299 -26.855 1.00 95.12 194 GLU A CA 1
ATOM 1560 C C . GLU A 1 194 ? 13.385 -3.490 -25.550 1.00 95.12 194 GLU A C 1
ATOM 1562 O O . GLU A 1 194 ? 14.243 -3.671 -24.685 1.00 95.12 194 GLU A O 1
ATOM 1567 N N . ASP A 1 195 ? 12.364 -2.647 -25.362 1.00 94.94 195 ASP A N 1
ATOM 1568 C CA . ASP A 1 195 ? 12.174 -1.895 -24.119 1.00 94.94 195 ASP A CA 1
ATOM 1569 C C . ASP A 1 195 ? 11.980 -2.845 -22.932 1.00 94.94 195 ASP A C 1
ATOM 1571 O O . ASP A 1 195 ? 12.533 -2.614 -21.854 1.00 94.94 195 ASP A O 1
ATOM 1575 N N . ARG A 1 196 ? 11.228 -3.937 -23.126 1.00 95.69 196 ARG A N 1
ATOM 1576 C CA . ARG A 1 196 ? 10.969 -4.918 -22.069 1.00 95.69 196 ARG A CA 1
ATOM 1577 C C . ARG A 1 196 ? 12.251 -5.588 -21.590 1.00 95.69 196 ARG A C 1
ATOM 1579 O O . ARG A 1 196 ? 12.447 -5.687 -20.378 1.00 95.69 196 ARG A O 1
ATOM 1586 N N . LEU A 1 197 ? 13.110 -6.019 -22.516 1.00 94.88 197 LEU A N 1
ATOM 1587 C CA . LEU A 1 197 ? 14.407 -6.629 -22.210 1.00 94.88 197 LEU A CA 1
ATOM 1588 C C . LEU A 1 197 ? 15.342 -5.629 -21.521 1.00 94.88 197 LEU A C 1
ATOM 1590 O O . LEU A 1 197 ? 15.838 -5.905 -20.429 1.00 94.88 197 LEU A O 1
ATOM 1594 N N . ASN A 1 198 ? 15.493 -4.432 -22.095 1.00 97.25 198 ASN A N 1
ATOM 1595 C CA . ASN A 1 198 ? 16.365 -3.385 -21.559 1.00 97.25 198 ASN A CA 1
ATOM 1596 C C . ASN A 1 198 ? 15.976 -2.979 -20.130 1.00 97.25 198 ASN A C 1
ATOM 1598 O O . ASN A 1 198 ? 16.828 -2.852 -19.247 1.00 97.25 198 ASN A O 1
ATOM 1602 N N . LEU A 1 199 ? 14.678 -2.786 -19.878 1.00 97.50 199 LEU A N 1
ATOM 1603 C CA . LEU A 1 199 ? 14.174 -2.451 -18.547 1.00 97.50 199 LEU A CA 1
ATOM 1604 C C . LEU A 1 199 ? 14.343 -3.612 -17.565 1.00 97.50 199 LEU A C 1
ATOM 1606 O O . LEU A 1 199 ? 14.633 -3.371 -16.395 1.00 97.50 199 LEU A O 1
ATOM 1610 N N . HIS A 1 200 ? 14.221 -4.858 -18.025 1.00 96.19 200 HIS A N 1
ATOM 1611 C CA . HIS A 1 200 ? 14.421 -6.019 -17.167 1.00 96.19 200 HIS A CA 1
ATOM 1612 C C . HIS A 1 200 ? 15.877 -6.170 -16.718 1.00 96.19 200 HIS A C 1
ATOM 1614 O O . HIS A 1 200 ? 16.132 -6.425 -15.537 1.00 96.19 200 HIS A O 1
ATOM 1620 N N . ASP A 1 201 ? 16.828 -5.956 -17.623 1.00 97.19 201 ASP A N 1
ATOM 1621 C CA . ASP A 1 201 ? 18.254 -5.990 -17.295 1.00 97.19 201 ASP A CA 1
ATOM 1622 C C . ASP A 1 201 ? 18.638 -4.839 -16.369 1.00 97.19 201 ASP A C 1
ATOM 1624 O O . ASP A 1 201 ? 19.331 -5.041 -15.366 1.00 97.19 201 ASP A O 1
ATOM 1628 N N . LYS A 1 202 ? 18.098 -3.642 -16.625 1.00 97.38 202 LYS A N 1
ATOM 1629 C CA . LYS A 1 202 ? 18.249 -2.500 -15.720 1.00 97.38 202 LYS A CA 1
ATOM 1630 C C . LYS A 1 202 ? 17.690 -2.811 -14.323 1.00 97.38 202 LYS A C 1
ATOM 1632 O O . LYS A 1 202 ? 18.297 -2.409 -13.332 1.00 97.38 202 LYS A O 1
ATOM 1637 N N . ALA A 1 203 ? 16.577 -3.542 -14.225 1.00 96.25 203 ALA A N 1
ATOM 1638 C CA . ALA A 1 203 ? 15.920 -3.854 -12.954 1.00 96.25 203 ALA A CA 1
ATOM 1639 C C . ALA A 1 203 ? 16.743 -4.847 -12.139 1.00 96.25 203 ALA A C 1
ATOM 1641 O O . ALA A 1 203 ? 16.960 -4.642 -10.946 1.00 96.25 203 ALA A O 1
ATOM 1642 N N . LYS A 1 204 ? 17.292 -5.866 -12.807 1.00 96.25 204 LYS A N 1
ATOM 1643 C CA . LYS A 1 204 ? 18.241 -6.809 -12.207 1.00 96.25 204 LYS A CA 1
ATOM 1644 C C . LYS A 1 204 ? 19.498 -6.107 -11.708 1.00 96.25 204 LYS A C 1
ATOM 1646 O O . LYS A 1 204 ? 19.911 -6.343 -10.577 1.00 96.25 204 LYS A O 1
ATOM 1651 N N . ALA A 1 205 ? 20.088 -5.230 -12.522 1.00 96.25 205 ALA A N 1
ATOM 1652 C CA . ALA A 1 205 ? 21.277 -4.474 -12.133 1.00 96.25 205 ALA A CA 1
ATOM 1653 C C . ALA A 1 205 ? 21.009 -3.586 -10.909 1.00 96.25 205 ALA A C 1
ATOM 1655 O O . ALA A 1 205 ? 21.833 -3.522 -9.998 1.00 96.25 205 ALA A O 1
ATOM 1656 N N . TYR A 1 206 ? 19.839 -2.944 -10.868 1.00 95.00 206 TYR A N 1
ATOM 1657 C CA . TYR A 1 206 ? 19.411 -2.129 -9.738 1.00 95.00 206 TYR A CA 1
ATOM 1658 C C . TYR A 1 206 ? 19.229 -2.963 -8.461 1.00 95.00 206 TYR A C 1
ATOM 1660 O O . TYR A 1 206 ? 19.868 -2.664 -7.456 1.00 95.00 206 TYR A O 1
ATOM 1668 N N . ALA A 1 207 ? 18.449 -4.047 -8.513 1.00 92.81 207 ALA A N 1
ATOM 1669 C CA . ALA A 1 207 ? 18.226 -4.932 -7.367 1.00 92.81 207 ALA A CA 1
ATOM 1670 C C . ALA A 1 207 ? 19.535 -5.565 -6.854 1.00 92.81 207 ALA A C 1
ATOM 1672 O O . ALA A 1 207 ? 19.756 -5.670 -5.648 1.00 92.81 207 ALA A O 1
ATOM 1673 N N . TYR A 1 208 ? 20.445 -5.933 -7.761 1.00 93.00 208 TYR A N 1
ATOM 1674 C CA . TYR A 1 208 ? 21.769 -6.432 -7.393 1.00 93.00 208 TYR A CA 1
ATOM 1675 C C . TYR A 1 208 ? 22.606 -5.369 -6.671 1.00 93.00 208 TYR A C 1
ATOM 1677 O O . TYR A 1 208 ? 23.242 -5.668 -5.662 1.00 93.00 208 TYR A O 1
ATOM 1685 N N . ALA A 1 209 ? 22.601 -4.125 -7.160 1.00 92.31 209 ALA A N 1
ATOM 1686 C CA . ALA A 1 209 ? 23.310 -3.024 -6.514 1.00 92.31 209 ALA A CA 1
ATOM 1687 C C . ALA A 1 209 ? 22.751 -2.721 -5.113 1.00 92.31 209 ALA A C 1
ATOM 1689 O O . ALA A 1 209 ? 23.527 -2.462 -4.193 1.00 92.31 209 ALA A O 1
ATOM 1690 N N . GLU A 1 210 ? 21.429 -2.795 -4.934 1.00 89.31 210 GLU A N 1
ATOM 1691 C CA . GLU A 1 210 ? 20.787 -2.670 -3.621 1.00 89.31 210 GLU A CA 1
ATOM 1692 C C . GLU A 1 210 ? 21.274 -3.758 -2.661 1.00 89.31 210 GLU A C 1
ATOM 1694 O O . GLU A 1 210 ? 21.841 -3.428 -1.614 1.00 89.31 210 GLU A O 1
ATOM 1699 N N . PHE A 1 211 ? 21.181 -5.026 -3.075 1.00 86.25 211 PHE A N 1
ATOM 1700 C CA . PHE A 1 211 ? 21.641 -6.170 -2.287 1.00 86.25 211 PHE A CA 1
ATOM 1701 C C . PHE A 1 211 ? 23.128 -6.063 -1.919 1.00 86.25 211 PHE A C 1
ATOM 1703 O O . PHE A 1 211 ? 23.503 -6.224 -0.758 1.00 86.25 211 PHE A O 1
ATOM 1710 N N . ALA A 1 212 ? 23.987 -5.729 -2.888 1.00 88.62 212 ALA A N 1
ATOM 1711 C CA . ALA A 1 212 ? 25.424 -5.564 -2.667 1.00 88.62 212 ALA A CA 1
ATOM 1712 C C . ALA A 1 212 ? 25.749 -4.423 -1.688 1.00 88.62 212 ALA A C 1
ATOM 1714 O O . ALA A 1 212 ? 26.759 -4.475 -0.988 1.00 88.62 212 ALA A O 1
ATOM 1715 N N . SER A 1 213 ? 24.892 -3.400 -1.618 1.00 86.25 213 SER A N 1
ATOM 1716 C CA . SER A 1 213 ? 25.035 -2.280 -0.684 1.00 86.25 213 SER A CA 1
ATOM 1717 C C . SER A 1 213 ? 24.502 -2.563 0.727 1.00 86.25 213 SER A C 1
ATOM 1719 O O . SER A 1 213 ? 24.631 -1.705 1.601 1.00 86.25 213 SER A O 1
ATOM 1721 N N . GLY A 1 214 ? 23.935 -3.753 0.966 1.00 74.50 214 GLY A N 1
ATOM 1722 C CA . GLY A 1 214 ? 23.349 -4.139 2.252 1.00 74.50 214 GLY A CA 1
ATOM 1723 C C . GLY A 1 214 ? 22.050 -3.402 2.582 1.00 74.50 214 GLY A C 1
ATOM 1724 O O . GLY A 1 214 ? 21.727 -3.257 3.763 1.00 74.50 214 GLY A O 1
ATOM 1725 N N . LYS A 1 215 ? 21.355 -2.900 1.557 1.00 60.22 215 LYS A N 1
ATOM 1726 C CA . LYS A 1 215 ? 20.040 -2.272 1.682 1.00 60.22 215 LYS A CA 1
ATOM 1727 C C . LYS A 1 215 ? 18.930 -3.284 1.442 1.00 60.22 215 LYS A C 1
ATOM 1729 O O . LYS A 1 215 ? 19.125 -4.181 0.594 1.00 60.22 215 LYS A O 1
#